Protein AF-A0A7K2W070-F1 (afdb_monomer)

Secondary structure (DSSP, 8-state):
--SGGGGGGHHHHHHHHTTS-----SS--B-TTTSSBPPTTGGGSHHHHHHHHHS---HHHHHHHHHTTT--EEEE-SSSSHHHHHHHHHS-SSS-EEEES--TTS-HHHHHHHHHHHHHHTT----TTGGGTTTT----PPPP--------PPPPPPPP--GGGGTPEEEEETTEEEEEE-TTSS-EEEEEEE-TTT-GGGGG-EETTEEEPPHHHHHHHHHHHHHHTT--EEEEEEE-SPPEEPSSS-EEEEEEEPPP-TTS-EEEEEEEEETT-SSSPPEEEEEEEEE-

Sequence (292 aa):
FHSSLMDPMLEDFRAVAETLSYHEPRIPVVSNVTGEVASAGTHTHPDYWVRHVREAVRFADGVRALADRGVTAFLEIGPDGVLSALAAASLPDTGTVVVPALRKDRDETVSVLSGVARLYVAGVDVDWSAPLSGAGARIADVPTYAFQHERYWPKAAPAALDATGLGLASADHPLLGAAMSVAGSDELLLTGSLSAATHPWLADHVVGGMIFFPGTGFLELAVRAADQADCDRVEELMIAAPLVLPATGAVQVQISVGAADEEGSRELRFFTRPGEDFDAEWTQHATGRIGS

Foldseek 3Di:
DQAPVCVVCLVVQLVVLVVDQDDWDPDFDQQQQPLETDDTCLRRDSVNVSCVVHHHGPLLSVLVNCVVVPQQEAEAEDAACPVLVVSVVSDPPDLHYRAYCHHPPDDNVCSNVVRVVSCVVSPDDDDPCVVVPPVPDDDDDDDPDPDPDDDPDDDQQPQDDQCVVVVFDQLPDQFWGTKDDDPPFRKIKTKGKDACVNVVVQVVCDDPNWRWRDPVNVVVVVCSVCVVLVFDDWPWKDFPAIDTADNDAIKMKMWMWHHQDPQRKTKIWIWIDGPVDPPTDIDTGMITMTHD

Solvent-accessible surface area (backbone atoms only — not comparable to full-atom values): 17078 Å² total; per-residue (Å²): 116,44,36,79,87,36,60,88,48,43,64,67,51,38,62,56,43,67,72,56,89,64,64,78,74,92,61,93,49,59,31,47,65,78,16,40,76,56,60,91,61,49,84,48,38,47,65,46,57,50,44,49,51,36,40,59,75,29,54,56,48,26,50,37,51,42,42,79,70,68,54,48,72,44,75,36,86,49,75,35,52,66,65,28,55,55,46,55,74,48,49,75,102,59,98,57,48,66,35,31,34,24,44,72,99,53,63,62,69,61,29,36,53,52,30,54,49,52,42,38,76,72,68,46,91,71,75,75,58,66,88,44,63,91,68,80,71,74,92,73,92,67,88,71,85,84,72,85,83,72,89,84,72,84,79,79,64,84,78,74,75,75,31,54,87,77,78,32,42,67,45,89,42,99,63,28,48,25,28,44,74,42,88,96,56,68,29,38,39,39,32,28,60,54,28,38,84,77,40,56,72,51,60,70,43,58,58,97,90,40,30,34,62,52,75,67,53,56,49,53,53,48,52,53,53,18,57,76,68,75,22,84,42,78,78,44,79,47,79,81,39,88,51,73,52,58,93,68,65,45,33,32,37,39,36,43,35,42,46,64,48,100,84,51,36,24,46,35,40,35,30,34,30,58,57,91,43,88,84,55,72,73,45,73,26,33,41,33,32,29,28,105

Mean predicted aligned error: 13.07 Å

Structure (mmCIF, N/CA/C/O backbone):
data_AF-A0A7K2W070-F1
#
_entry.id   AF-A0A7K2W070-F1
#
loop_
_atom_site.group_PDB
_atom_site.id
_atom_site.type_symbol
_atom_site.label_atom_id
_atom_site.label_alt_id
_atom_site.label_comp_id
_atom_site.label_asym_id
_atom_site.label_entity_id
_atom_site.label_seq_id
_atom_site.pdbx_PDB_ins_code
_atom_site.Cartn_x
_atom_site.Cartn_y
_atom_site.Cartn_z
_atom_site.occupancy
_atom_site.B_iso_or_equiv
_atom_site.auth_seq_id
_atom_site.auth_comp_id
_atom_site.auth_asym_id
_atom_site.auth_atom_id
_atom_site.pdbx_PDB_model_num
ATOM 1 N N . PHE A 1 1 ? -18.687 -0.852 43.532 1.00 90.81 1 PHE A N 1
ATOM 2 C CA . PHE A 1 1 ? -19.389 -0.726 42.240 1.00 90.81 1 PHE A CA 1
ATOM 3 C C . PHE A 1 1 ? -19.824 -2.094 41.756 1.00 90.81 1 PHE A C 1
ATOM 5 O O . PHE A 1 1 ? -19.198 -3.074 42.151 1.00 90.81 1 PHE A O 1
ATOM 12 N N . HIS A 1 2 ? -20.888 -2.158 40.952 1.00 97.06 2 HIS A N 1
ATOM 13 C CA . HIS A 1 2 ? -21.380 -3.394 40.326 1.00 97.06 2 HIS A CA 1
ATOM 14 C C . HIS A 1 2 ? -21.764 -4.517 41.317 1.00 97.06 2 HIS A C 1
ATOM 16 O O . HIS A 1 2 ? -21.628 -5.704 41.029 1.00 97.06 2 HIS A O 1
ATOM 22 N N . SER A 1 3 ? -22.213 -4.150 42.523 1.00 96.88 3 SER A N 1
ATOM 23 C CA . SER A 1 3 ? -22.602 -5.080 43.594 1.00 96.88 3 SER A CA 1
ATOM 24 C C . SER A 1 3 ? -23.717 -4.490 44.460 1.00 96.88 3 SER A C 1
ATOM 26 O O . SER A 1 3 ? -24.016 -3.300 44.350 1.00 96.88 3 SER A O 1
ATOM 28 N N . SER A 1 4 ? -24.335 -5.302 45.328 1.00 97.12 4 SER A N 1
ATOM 29 C CA . SER A 1 4 ? -25.432 -4.867 46.220 1.00 97.12 4 SER A CA 1
ATOM 30 C C . SER A 1 4 ? -25.036 -3.759 47.185 1.00 97.12 4 SER A C 1
ATOM 32 O O . SER A 1 4 ? -25.886 -3.031 47.679 1.00 97.12 4 SER A O 1
ATOM 34 N N . LEU A 1 5 ? -23.736 -3.550 47.390 1.00 97.44 5 LEU A N 1
ATOM 35 C CA . LEU A 1 5 ? -23.227 -2.415 48.154 1.00 97.44 5 LEU A CA 1
ATOM 36 C C . LEU A 1 5 ? -23.575 -1.059 47.522 1.00 97.44 5 LEU A C 1
ATOM 38 O O . LEU A 1 5 ? -23.464 -0.044 48.200 1.00 97.44 5 LEU A O 1
ATOM 42 N N . MET A 1 6 ? -23.984 -1.024 46.249 1.00 98.00 6 MET A N 1
ATOM 43 C CA . MET A 1 6 ? -24.434 0.206 45.598 1.00 98.00 6 MET A CA 1
ATOM 44 C C . MET A 1 6 ? -25.911 0.517 45.857 1.00 98.00 6 MET A C 1
ATOM 46 O O . MET A 1 6 ? -26.293 1.668 45.696 1.00 98.00 6 MET A O 1
ATOM 50 N N . ASP A 1 7 ? -26.729 -0.456 46.276 1.00 97.69 7 ASP A N 1
ATOM 51 C CA . ASP A 1 7 ? -28.182 -0.280 46.440 1.00 97.69 7 ASP A CA 1
ATOM 52 C C . ASP A 1 7 ? -28.560 0.931 47.320 1.00 97.69 7 ASP A C 1
ATOM 54 O O . ASP A 1 7 ? -29.445 1.687 46.916 1.00 97.69 7 ASP A O 1
ATOM 58 N N . PRO A 1 8 ? -27.876 1.208 48.455 1.00 98.25 8 PRO A N 1
ATOM 59 C CA . PRO A 1 8 ? -28.232 2.336 49.318 1.00 98.25 8 PRO A CA 1
ATOM 60 C C . PRO A 1 8 ? -28.071 3.719 48.680 1.00 98.25 8 PRO A C 1
ATOM 62 O O . PRO A 1 8 ? -28.695 4.658 49.155 1.00 98.25 8 PRO A O 1
ATOM 65 N N . MET A 1 9 ? -27.229 3.865 47.649 1.00 97.56 9 MET A N 1
ATOM 66 C CA . MET A 1 9 ? -26.944 5.170 47.035 1.00 97.56 9 MET A CA 1
ATOM 67 C C . MET A 1 9 ? -27.722 5.421 45.735 1.00 97.56 9 MET A C 1
ATOM 69 O O . MET A 1 9 ? -27.664 6.525 45.198 1.00 97.56 9 MET A O 1
ATOM 73 N N . LEU A 1 10 ? -28.450 4.422 45.214 1.00 98.00 10 LEU A N 1
ATOM 74 C CA . LEU A 1 10 ? -29.042 4.502 43.871 1.00 98.00 10 LEU A CA 1
ATOM 75 C C . LEU A 1 10 ? -30.102 5.595 43.735 1.00 98.00 10 LEU A C 1
ATOM 77 O O . LEU A 1 10 ? -30.187 6.193 42.667 1.00 98.00 10 LEU A O 1
ATOM 81 N N . GLU A 1 11 ? -30.882 5.860 44.785 1.00 98.06 11 GLU A N 1
ATOM 82 C CA . GLU A 1 11 ? -31.922 6.895 44.747 1.00 98.06 11 GLU A CA 1
ATOM 83 C C . GLU A 1 11 ? -31.313 8.301 44.702 1.00 98.06 11 GLU A C 1
ATOM 85 O O . GLU A 1 11 ? -31.663 9.105 43.841 1.00 98.06 11 GLU A O 1
ATOM 90 N N . ASP A 1 12 ? -30.315 8.570 45.547 1.00 98.00 12 ASP A N 1
ATOM 91 C CA . ASP A 1 12 ? -29.594 9.846 45.531 1.00 98.00 12 ASP A CA 1
ATOM 92 C C . ASP A 1 12 ? -28.853 10.046 44.199 1.00 98.00 12 ASP A C 1
ATOM 94 O O . ASP A 1 12 ? -28.857 11.134 43.619 1.00 98.00 12 ASP A O 1
ATOM 98 N N . PHE A 1 13 ? -28.244 8.981 43.668 1.00 98.00 13 PHE A N 1
ATOM 99 C CA . PHE A 1 13 ? -27.572 9.017 42.370 1.00 98.00 13 PHE A CA 1
ATOM 100 C C . PHE A 1 13 ? -28.553 9.269 41.219 1.00 98.00 13 PHE A C 1
ATOM 102 O O . PHE A 1 13 ? -28.255 10.058 40.322 1.00 98.00 13 PHE A O 1
ATOM 109 N N . ARG A 1 14 ? -29.733 8.640 41.258 1.00 98.19 14 ARG A N 1
ATOM 110 C CA . ARG A 1 14 ? -30.831 8.871 40.312 1.00 98.19 14 ARG A CA 1
ATOM 111 C C . ARG A 1 14 ? -31.282 10.323 40.334 1.00 98.19 14 ARG A C 1
ATOM 113 O O . ARG A 1 14 ? -31.343 10.933 39.270 1.00 98.19 14 ARG A O 1
ATOM 120 N N . ALA A 1 15 ? -31.534 10.874 41.521 1.00 98.19 15 ALA A N 1
ATOM 121 C CA . ALA A 1 15 ? -31.970 12.256 41.672 1.00 98.19 15 ALA A CA 1
ATOM 122 C C . ALA A 1 15 ? -30.983 13.230 41.012 1.00 98.19 15 ALA A C 1
ATOM 124 O O . ALA A 1 15 ? -31.401 14.162 40.335 1.00 98.19 15 ALA A O 1
ATOM 125 N N . VAL A 1 16 ? -29.672 12.986 41.138 1.00 97.94 16 VAL A N 1
ATOM 126 C CA . VAL A 1 16 ? -28.643 13.783 40.449 1.00 97.94 16 VAL A CA 1
ATOM 127 C C . VAL A 1 16 ? -28.643 13.525 38.940 1.00 97.94 16 VAL A C 1
ATOM 129 O O . VAL A 1 16 ? -28.603 14.480 38.165 1.00 97.94 16 VAL A O 1
ATOM 132 N N . ALA A 1 17 ? -28.700 12.266 38.502 1.00 97.56 17 ALA A N 1
ATOM 133 C CA . ALA A 1 17 ? -28.702 11.899 37.085 1.00 97.56 17 ALA A CA 1
ATOM 134 C C . ALA A 1 17 ? -29.879 12.535 36.317 1.00 97.56 17 ALA A C 1
ATOM 136 O O . ALA A 1 17 ? -29.698 13.031 35.209 1.00 97.56 17 ALA A O 1
ATOM 137 N N . GLU A 1 18 ? -31.064 12.617 36.925 1.00 97.75 18 GLU A N 1
ATOM 138 C CA . GLU A 1 18 ? -32.253 13.260 36.345 1.00 97.75 18 GLU A CA 1
ATOM 139 C C . GLU A 1 18 ? -32.099 14.775 36.130 1.00 97.75 18 GLU A C 1
ATOM 141 O O . GLU A 1 18 ? -32.822 15.353 35.319 1.00 97.75 18 GLU A O 1
ATOM 146 N N . THR A 1 19 ? -31.133 15.424 36.790 1.00 97.94 19 THR A N 1
ATOM 147 C CA . THR A 1 19 ? -30.837 16.852 36.565 1.00 97.94 19 THR A CA 1
ATOM 148 C C . THR A 1 19 ? -29.960 17.111 35.340 1.00 97.94 19 THR A C 1
ATOM 150 O O . THR A 1 19 ? -29.820 18.260 34.913 1.00 97.94 19 THR A O 1
ATOM 153 N N . LEU A 1 20 ? -29.345 16.070 34.768 1.00 97.56 20 LEU A N 1
ATOM 154 C CA . LEU A 1 20 ? -28.404 16.211 33.665 1.00 97.56 20 LEU A CA 1
ATOM 155 C C . LEU A 1 20 ? -29.126 16.292 32.317 1.00 97.56 20 LEU A C 1
ATOM 157 O O . LEU A 1 20 ? -30.117 15.614 32.058 1.00 97.56 20 LEU A O 1
ATOM 161 N N . SER A 1 21 ? -28.582 17.110 31.417 1.00 97.12 21 SER A N 1
ATOM 162 C CA . SER A 1 21 ? -29.026 17.163 30.023 1.00 97.12 21 SER A CA 1
ATOM 163 C C . SER A 1 21 ? -28.253 16.153 29.183 1.00 97.12 21 SER A C 1
ATOM 165 O O . SER A 1 21 ? -27.050 16.310 28.957 1.00 97.12 21 SER A O 1
ATOM 167 N N . TYR A 1 22 ? -28.947 15.131 28.694 1.00 96.81 22 TYR A N 1
ATOM 168 C CA . TYR A 1 22 ? -28.357 14.103 27.846 1.00 96.81 22 TYR A CA 1
ATOM 169 C C . TYR A 1 22 ? -28.571 14.387 26.361 1.00 96.81 22 TYR A C 1
ATOM 171 O O . TYR A 1 22 ? -29.582 14.957 25.958 1.00 96.81 22 TYR A O 1
ATOM 179 N N . HIS A 1 23 ? -27.620 13.939 25.546 1.00 96.44 23 HIS A N 1
ATOM 180 C CA . HIS A 1 23 ? -27.674 14.039 24.093 1.00 96.44 23 HIS A CA 1
ATOM 181 C C . HIS A 1 23 ? -27.382 12.678 23.474 1.00 96.44 23 HIS A C 1
ATOM 183 O O . HIS A 1 23 ? -26.612 11.890 24.028 1.00 96.44 23 HIS A O 1
ATOM 189 N N . GLU A 1 24 ? -27.985 12.418 22.317 1.00 96.00 24 GLU A N 1
ATOM 190 C CA . GLU A 1 24 ? -27.768 11.168 21.599 1.00 96.00 24 GLU A CA 1
ATOM 191 C C . GLU A 1 24 ? -26.296 11.046 21.161 1.00 96.00 24 GLU A C 1
ATOM 193 O O . GLU A 1 24 ? -25.744 11.998 20.585 1.00 96.00 24 GLU A O 1
ATOM 198 N N . PRO A 1 25 ? -25.637 9.897 21.401 1.00 94.69 25 PRO A N 1
ATOM 199 C CA . PRO A 1 25 ? -24.295 9.660 20.895 1.00 94.69 25 PRO A CA 1
ATOM 200 C C . PRO A 1 25 ? -24.256 9.729 19.366 1.00 94.69 25 PRO A C 1
ATOM 202 O O . PRO A 1 25 ? -25.015 9.061 18.670 1.00 94.69 25 PRO A O 1
ATOM 205 N N . ARG A 1 26 ? -23.317 10.511 18.824 1.00 95.50 26 ARG A N 1
ATOM 206 C CA . ARG A 1 26 ? -23.071 10.572 17.371 1.00 95.50 26 ARG A CA 1
ATOM 207 C C . ARG A 1 26 ? -22.280 9.371 16.854 1.00 95.50 26 ARG A C 1
ATOM 209 O O . ARG A 1 26 ? -22.342 9.062 15.669 1.00 95.50 26 ARG A O 1
ATOM 216 N N . ILE A 1 27 ? -21.514 8.736 17.738 1.00 94.75 27 ILE A N 1
ATOM 217 C CA . ILE A 1 27 ? -20.745 7.522 17.465 1.00 94.75 27 ILE A CA 1
ATOM 218 C C . ILE A 1 27 ? -21.512 6.365 18.111 1.00 94.75 27 ILE A C 1
ATOM 220 O O . ILE A 1 27 ? -21.853 6.486 19.290 1.00 94.75 27 ILE A O 1
ATOM 224 N N . PRO A 1 28 ? -21.794 5.267 17.386 1.00 94.12 28 PRO A N 1
ATOM 225 C CA . PRO A 1 28 ? -22.448 4.101 17.965 1.00 94.12 28 PRO A CA 1
ATOM 226 C C . PRO A 1 28 ? -21.698 3.585 19.197 1.00 94.12 28 PRO A C 1
ATOM 228 O O . PRO A 1 28 ? -20.481 3.415 19.165 1.00 94.12 28 PRO A O 1
ATOM 231 N N . VAL A 1 29 ? -22.435 3.312 20.274 1.00 95.81 29 VAL A N 1
ATOM 232 C CA . VAL A 1 29 ? -21.873 2.847 21.547 1.00 95.81 29 VAL A CA 1
ATOM 233 C C . VAL A 1 29 ? -22.359 1.432 21.825 1.00 95.81 29 VAL A C 1
ATOM 235 O O . VAL A 1 29 ? -23.561 1.164 21.803 1.00 95.81 29 VAL A O 1
ATOM 238 N N . VAL A 1 30 ? -21.429 0.527 22.120 1.00 97.19 30 VAL A N 1
ATOM 239 C CA . VAL A 1 30 ? -21.756 -0.767 22.724 1.00 97.19 30 VAL A CA 1
ATOM 240 C C . VAL A 1 30 ? -21.968 -0.553 24.214 1.00 97.19 30 VAL A C 1
ATOM 242 O O . VAL A 1 30 ? -21.100 -0.019 24.903 1.00 97.19 30 VAL A O 1
ATOM 245 N N . SER A 1 31 ? -23.143 -0.919 24.714 1.00 96.75 31 SER A N 1
ATOM 246 C CA . SER A 1 31 ? -23.458 -0.737 26.122 1.00 96.75 31 SER A CA 1
ATOM 247 C C . SER A 1 31 ? -22.662 -1.718 26.978 1.00 96.75 31 SER A C 1
ATOM 249 O O . SER A 1 31 ? -22.700 -2.926 26.766 1.00 96.75 31 SER A O 1
ATOM 251 N N . ASN A 1 32 ? -22.028 -1.203 28.029 1.00 95.69 32 ASN A N 1
ATOM 252 C CA . ASN A 1 32 ? -21.342 -2.023 29.027 1.00 95.69 32 ASN A CA 1
ATOM 253 C C . ASN A 1 32 ? -22.296 -2.811 29.934 1.00 95.69 32 ASN A C 1
ATOM 255 O O . ASN A 1 32 ? -21.842 -3.677 30.672 1.00 95.69 32 ASN A O 1
ATOM 259 N N . VAL A 1 33 ? -23.598 -2.531 29.893 1.00 96.81 33 VAL A N 1
ATOM 260 C CA . VAL A 1 33 ? -24.610 -3.266 30.660 1.00 96.81 33 VAL A CA 1
ATOM 261 C C . VAL A 1 33 ? -25.147 -4.440 29.845 1.00 96.81 33 VAL A C 1
ATOM 263 O O . VAL A 1 33 ? -25.296 -5.540 30.371 1.00 96.81 33 VAL A O 1
ATOM 266 N N . THR A 1 34 ? -25.416 -4.234 28.551 1.00 95.69 34 THR A N 1
ATOM 267 C CA . THR A 1 34 ? -25.990 -5.285 27.693 1.00 95.69 34 THR A CA 1
ATOM 268 C C . THR A 1 34 ? -24.943 -6.070 26.911 1.00 95.69 34 THR A C 1
ATOM 270 O O . THR A 1 34 ? -25.195 -7.231 26.611 1.00 95.69 34 THR A O 1
ATOM 273 N N . GLY A 1 35 ? -23.768 -5.497 26.636 1.00 96.50 35 GLY A N 1
ATOM 274 C CA . GLY A 1 35 ? -22.749 -6.080 25.754 1.00 96.50 35 GLY A CA 1
ATOM 275 C C . GLY A 1 35 ? -23.081 -5.946 24.263 1.00 96.50 35 GLY A C 1
ATOM 276 O O . GLY A 1 35 ? -22.382 -6.507 23.430 1.00 96.50 35 GLY A O 1
ATOM 277 N N . GLU A 1 36 ? -24.139 -5.209 23.917 1.00 96.00 36 GLU A N 1
ATOM 278 C CA . GLU A 1 36 ? -24.648 -5.056 22.551 1.00 96.00 36 GLU A CA 1
ATOM 279 C C . GLU A 1 36 ? -24.633 -3.585 22.120 1.00 96.00 36 GLU A C 1
ATOM 281 O O . GLU A 1 36 ? -24.566 -2.676 22.953 1.00 96.00 36 GLU A O 1
ATOM 286 N N . VAL A 1 37 ? -24.717 -3.329 20.810 1.00 95.81 37 VAL A N 1
ATOM 287 C CA . VAL A 1 37 ? -24.871 -1.958 20.298 1.00 95.81 37 VAL A CA 1
ATOM 288 C C . VAL A 1 37 ? -26.177 -1.374 20.814 1.00 95.81 37 VAL A C 1
ATOM 290 O O . VAL A 1 37 ? -27.250 -1.928 20.584 1.00 95.81 37 VAL A O 1
ATOM 293 N N . ALA A 1 38 ? -26.073 -0.254 21.522 1.00 95.56 38 ALA A N 1
ATOM 294 C CA . ALA A 1 38 ? -27.212 0.372 22.160 1.00 95.56 38 ALA A CA 1
ATOM 295 C C . ALA A 1 38 ? -28.204 0.920 21.129 1.00 95.56 38 ALA A C 1
ATOM 297 O O . ALA A 1 38 ? -27.818 1.514 20.119 1.00 95.56 38 ALA A O 1
ATOM 298 N N . SER A 1 39 ? -29.492 0.747 21.415 1.00 93.88 39 SER A N 1
ATOM 299 C CA . SER A 1 39 ? -30.564 1.410 20.678 1.00 93.88 39 SER A CA 1
ATOM 300 C C . SER A 1 39 ? -30.540 2.921 20.910 1.00 93.88 39 SER A C 1
ATOM 302 O O . SER A 1 39 ? -30.057 3.396 21.942 1.00 93.88 39 SER A O 1
ATOM 304 N N . ALA A 1 40 ? -31.121 3.670 19.971 1.00 93.44 40 ALA A N 1
ATOM 305 C CA . ALA A 1 40 ? -31.302 5.107 20.128 1.00 93.44 40 ALA A CA 1
ATOM 306 C C . ALA A 1 40 ? -32.031 5.427 21.446 1.00 93.44 40 ALA A C 1
ATOM 308 O O . ALA A 1 40 ? -32.986 4.741 21.816 1.00 93.44 40 ALA A O 1
ATOM 309 N N . GLY A 1 41 ? -31.561 6.444 22.164 1.00 93.00 41 GLY A N 1
ATOM 310 C CA . GLY A 1 41 ? -32.127 6.877 23.440 1.00 93.00 41 GLY A CA 1
ATOM 311 C C . GLY A 1 41 ? -31.674 6.080 24.670 1.00 93.00 41 GLY A C 1
ATOM 312 O O . GLY A 1 41 ? -31.922 6.505 25.796 1.00 93.00 41 GLY A O 1
ATOM 313 N N . THR A 1 42 ? -30.959 4.956 24.522 1.00 94.25 42 THR A N 1
ATOM 314 C CA . THR A 1 42 ? -30.489 4.176 25.686 1.00 94.25 42 THR A CA 1
ATOM 315 C C . THR A 1 42 ? -29.622 5.014 26.627 1.00 94.25 42 THR A C 1
ATOM 317 O O . THR A 1 42 ? -29.824 4.991 27.836 1.00 94.25 42 THR A O 1
ATOM 320 N N . HIS A 1 43 ? -28.677 5.783 26.085 1.00 95.19 43 HIS A N 1
ATOM 321 C CA . HIS A 1 43 ? -27.737 6.581 26.881 1.00 95.19 43 HIS A CA 1
ATOM 322 C C . HIS A 1 43 ? -28.300 7.941 27.312 1.00 95.19 43 HIS A C 1
ATOM 324 O O . HIS A 1 43 ? -27.673 8.630 28.120 1.00 95.19 43 HIS A O 1
ATOM 330 N N . THR A 1 44 ? -29.474 8.324 26.796 1.00 96.31 44 THR A N 1
ATOM 331 C CA . THR A 1 44 ? -30.132 9.589 27.137 1.00 96.31 44 THR A CA 1
ATOM 332 C C . THR A 1 44 ? -31.089 9.477 28.317 1.00 96.31 44 THR A C 1
ATOM 334 O O . THR A 1 44 ? -31.648 10.485 28.740 1.00 96.31 44 THR A O 1
ATOM 337 N N . HIS A 1 45 ? -31.277 8.270 28.857 1.00 94.94 45 HIS A N 1
ATOM 338 C CA . HIS A 1 45 ? -32.105 8.034 30.032 1.00 94.94 45 HIS A CA 1
ATOM 339 C C . HIS A 1 45 ? -31.254 7.877 31.306 1.00 94.94 45 HIS A C 1
ATOM 341 O O . HIS A 1 45 ? -30.344 7.043 31.328 1.00 94.94 45 HIS A O 1
ATOM 347 N N . PRO A 1 46 ? -31.579 8.599 32.400 1.00 96.69 46 PRO A N 1
ATOM 348 C CA . PRO A 1 46 ? -30.921 8.453 33.704 1.00 96.69 46 PRO A CA 1
ATOM 349 C C . PRO A 1 46 ? -30.871 7.006 34.208 1.00 96.69 46 PRO A C 1
ATOM 351 O O . PRO A 1 46 ? -29.856 6.573 34.756 1.00 96.69 46 PRO A O 1
ATOM 354 N N . ASP A 1 47 ? -31.930 6.229 33.949 1.00 95.38 47 ASP A N 1
ATOM 355 C CA . ASP A 1 47 ? -32.038 4.813 34.318 1.00 95.38 47 ASP A CA 1
ATOM 356 C C . ASP A 1 47 ? -30.853 3.975 33.851 1.00 95.38 47 ASP A C 1
ATOM 358 O O . ASP A 1 47 ? -30.405 3.084 34.572 1.00 95.38 47 ASP A O 1
ATOM 362 N N . TYR A 1 48 ? -30.316 4.262 32.664 1.00 96.50 48 TYR A N 1
ATOM 363 C CA . TYR A 1 48 ? -29.157 3.548 32.150 1.00 96.50 48 TYR A CA 1
ATOM 364 C C . TYR A 1 48 ? -27.946 3.699 33.073 1.00 96.50 48 TYR A C 1
ATOM 366 O O . TYR A 1 48 ? -27.266 2.721 33.378 1.00 96.50 48 TYR A O 1
ATOM 374 N N . TRP A 1 49 ? -27.697 4.914 33.555 1.00 97.12 49 TRP A N 1
ATOM 375 C CA . TRP A 1 49 ? -26.546 5.235 34.394 1.00 97.12 49 TRP A CA 1
ATOM 376 C C . TRP A 1 49 ? -26.700 4.668 35.807 1.00 97.12 49 TRP A C 1
ATOM 378 O O . TRP A 1 49 ? -25.739 4.127 36.358 1.00 97.12 49 TRP A O 1
ATOM 388 N N . VAL A 1 50 ? -27.919 4.712 36.358 1.00 97.44 50 VAL A N 1
ATOM 389 C CA . VAL A 1 50 ? -28.268 4.075 37.642 1.00 97.44 50 VAL A CA 1
ATOM 390 C C . VAL A 1 50 ? -28.105 2.553 37.555 1.00 97.44 50 VAL A C 1
ATOM 392 O O . VAL A 1 50 ? -27.567 1.922 38.463 1.00 97.44 50 VAL A O 1
ATOM 395 N N . ARG A 1 51 ? -28.509 1.942 36.436 1.00 97.00 51 ARG A N 1
ATOM 396 C CA . ARG A 1 51 ? -28.271 0.516 36.189 1.00 97.00 51 ARG A CA 1
ATOM 397 C C . ARG A 1 51 ? -26.788 0.216 36.034 1.00 97.00 51 ARG A C 1
ATOM 399 O O . ARG A 1 51 ? -26.290 -0.700 36.673 1.00 97.00 51 ARG A O 1
ATOM 406 N N . HIS A 1 52 ? -26.055 1.004 35.254 1.00 97.25 52 HIS A N 1
ATOM 407 C CA . HIS A 1 52 ? -24.643 0.760 34.964 1.00 97.25 52 HIS A CA 1
ATOM 408 C C . HIS A 1 52 ? -23.764 0.773 36.219 1.00 97.25 52 HIS A C 1
ATOM 410 O O . HIS A 1 52 ? -22.885 -0.074 36.356 1.00 97.25 52 HIS A O 1
ATOM 416 N N . VAL A 1 53 ? -24.021 1.668 37.177 1.00 97.19 53 VAL A N 1
ATOM 417 C CA . VAL A 1 53 ? -23.250 1.706 38.431 1.00 97.19 53 VAL A CA 1
ATOM 418 C C . VAL A 1 53 ? -23.505 0.476 39.327 1.00 97.19 53 VAL A C 1
ATOM 420 O O . VAL A 1 53 ? -22.653 0.119 40.155 1.00 97.19 53 VAL A O 1
ATOM 423 N N . ARG A 1 54 ? -24.647 -0.208 39.142 1.00 97.31 54 ARG A N 1
ATOM 424 C CA . ARG A 1 54 ? -25.099 -1.356 39.943 1.00 97.31 54 ARG A CA 1
ATOM 425 C C . ARG A 1 54 ? -24.906 -2.725 39.287 1.00 97.31 54 ARG A C 1
ATOM 427 O O . ARG A 1 54 ? -24.571 -3.682 39.991 1.00 97.31 54 ARG A O 1
ATOM 434 N N . GLU A 1 55 ? -25.168 -2.842 37.995 1.00 97.62 55 GLU A N 1
ATOM 435 C CA . GLU A 1 55 ? -25.114 -4.081 37.213 1.00 97.62 55 GLU A CA 1
ATOM 436 C C . GLU A 1 55 ? -23.678 -4.396 36.775 1.00 97.62 55 GLU A C 1
ATOM 438 O O . GLU A 1 55 ? -22.818 -3.519 36.763 1.00 97.62 55 GLU A O 1
ATOM 443 N N . ALA A 1 56 ? -23.398 -5.662 36.454 1.00 97.12 56 ALA A N 1
ATOM 444 C CA . ALA A 1 56 ? -22.069 -6.095 36.028 1.00 97.12 56 ALA A CA 1
ATOM 445 C C . ALA A 1 56 ? -21.685 -5.510 34.659 1.00 97.12 56 ALA A C 1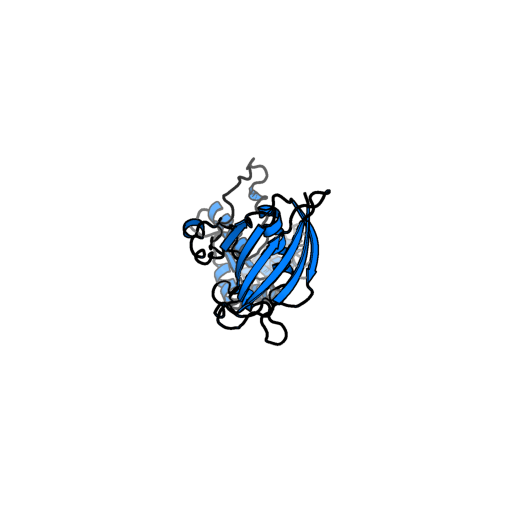
ATOM 447 O O . ALA A 1 56 ? -22.517 -5.423 33.758 1.00 97.12 56 ALA A O 1
ATOM 448 N N . VAL A 1 57 ? -20.404 -5.174 3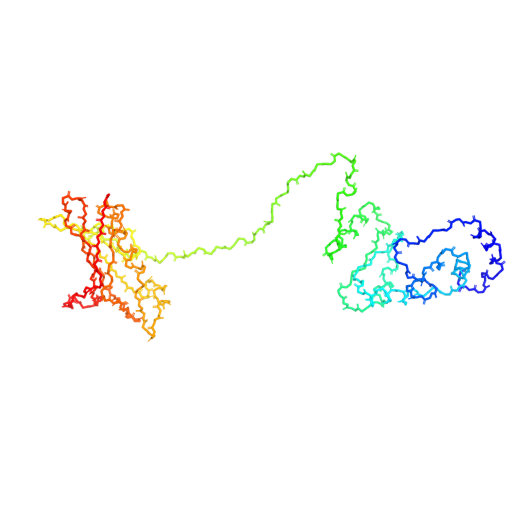4.490 1.00 97.62 57 VAL A N 1
ATOM 449 C CA . VAL A 1 57 ? -19.869 -4.677 33.216 1.00 97.62 57 VAL A CA 1
ATOM 450 C C . VAL A 1 57 ? -19.567 -5.845 32.277 1.00 97.62 57 VAL A C 1
ATOM 452 O O . VAL A 1 57 ? -18.652 -6.633 32.518 1.00 97.62 57 VAL A O 1
ATOM 455 N N . ARG A 1 58 ? -20.302 -5.930 31.167 1.00 97.38 58 ARG A N 1
ATOM 456 C CA . ARG A 1 58 ? -20.155 -6.934 30.103 1.00 97.38 58 ARG A CA 1
ATOM 457 C C . ARG A 1 58 ? -19.046 -6.569 29.104 1.00 97.38 58 ARG A C 1
ATOM 459 O O . ARG A 1 58 ? -19.261 -6.557 27.897 1.00 97.38 58 ARG A O 1
ATOM 466 N N . PHE A 1 59 ? -17.845 -6.271 29.608 1.00 97.31 59 PHE A N 1
ATOM 467 C CA . PHE A 1 59 ? -16.713 -5.786 28.799 1.00 97.31 59 PHE A CA 1
ATOM 468 C C . PHE A 1 59 ? -16.323 -6.744 27.664 1.00 97.31 59 PHE A C 1
ATOM 470 O O . PHE A 1 59 ? -16.257 -6.338 26.508 1.00 97.31 59 PHE A O 1
ATOM 477 N N . ALA A 1 60 ? -16.091 -8.022 27.984 1.00 96.75 60 ALA A N 1
ATOM 478 C CA . ALA A 1 60 ? -15.658 -9.011 26.995 1.00 96.75 60 ALA A CA 1
ATOM 479 C C . ALA A 1 60 ? -16.717 -9.234 25.904 1.00 96.75 60 ALA A C 1
ATOM 481 O O . ALA A 1 60 ? -16.375 -9.396 24.736 1.00 96.75 60 ALA A O 1
ATOM 482 N N . ASP A 1 61 ? -17.998 -9.198 26.277 1.00 97.25 61 ASP A N 1
ATOM 483 C CA . ASP A 1 61 ? -19.100 -9.305 25.319 1.00 97.25 61 ASP A CA 1
ATOM 484 C C . ASP A 1 61 ? -19.130 -8.084 24.401 1.00 97.25 61 ASP A C 1
ATOM 486 O O . ASP A 1 61 ? -19.261 -8.237 23.191 1.00 97.25 61 ASP A O 1
ATOM 490 N N . GLY A 1 62 ? -18.901 -6.885 24.947 1.00 97.44 62 GLY A N 1
ATOM 491 C CA . GLY A 1 62 ? -18.845 -5.673 24.143 1.00 97.44 62 GLY A CA 1
ATOM 492 C C . GLY A 1 62 ? -17.664 -5.632 23.166 1.00 97.44 62 GLY A C 1
ATOM 493 O O . GLY A 1 62 ? -17.830 -5.223 22.017 1.00 97.44 62 GLY A O 1
ATOM 494 N N . VAL A 1 63 ? -16.488 -6.115 23.579 1.00 97.00 63 VAL A N 1
ATOM 495 C CA . VAL A 1 63 ? -15.316 -6.256 22.696 1.00 97.00 63 VAL A CA 1
ATOM 496 C C . VAL A 1 63 ? -15.600 -7.241 21.557 1.00 97.00 63 VAL A C 1
ATOM 498 O O . VAL A 1 63 ? -15.286 -6.947 20.404 1.00 97.00 63 VAL A O 1
ATOM 501 N N . ARG A 1 64 ? -16.249 -8.376 21.846 1.00 95.50 64 ARG A N 1
ATOM 502 C CA . ARG A 1 64 ? -16.652 -9.344 20.812 1.00 95.50 64 ARG A CA 1
ATOM 503 C C . ARG A 1 64 ? -17.714 -8.780 19.876 1.00 95.50 64 ARG A C 1
ATOM 505 O O . ARG A 1 64 ? -17.567 -8.915 18.672 1.00 95.50 64 ARG A O 1
ATOM 512 N N . ALA A 1 65 ? -18.705 -8.058 20.397 1.00 96.12 65 ALA A N 1
ATOM 513 C CA . ALA A 1 65 ? -19.726 -7.412 19.575 1.00 96.12 65 ALA A CA 1
ATOM 514 C C . ALA A 1 65 ? -19.136 -6.383 18.590 1.00 96.12 65 ALA A C 1
ATOM 516 O O . ALA A 1 65 ? -19.659 -6.211 17.487 1.00 96.12 65 ALA A O 1
ATOM 517 N N . LEU A 1 66 ? -18.045 -5.701 18.965 1.00 95.75 66 LEU A N 1
ATOM 518 C CA . LEU A 1 66 ? -17.285 -4.842 18.051 1.00 95.75 66 LEU A CA 1
ATOM 519 C C . LEU A 1 66 ? -16.555 -5.669 16.982 1.00 95.75 66 LEU A C 1
ATOM 521 O O . LEU A 1 66 ? -16.633 -5.340 15.798 1.00 95.75 66 LEU A O 1
ATOM 525 N N . ALA A 1 67 ? -15.889 -6.754 17.378 1.00 94.50 67 ALA A N 1
ATOM 526 C CA . ALA A 1 67 ? -15.177 -7.640 16.456 1.00 94.50 67 ALA A CA 1
ATOM 527 C C . ALA A 1 67 ? -16.113 -8.314 15.438 1.00 94.50 67 ALA A C 1
ATOM 529 O O . ALA A 1 67 ? -15.821 -8.313 14.245 1.00 94.50 67 ALA A O 1
ATOM 530 N N . ASP A 1 68 ? -17.281 -8.790 15.876 1.00 93.81 68 ASP A N 1
ATOM 531 C CA . ASP A 1 68 ? -18.318 -9.390 15.023 1.00 93.81 68 ASP A CA 1
ATOM 532 C C . ASP A 1 68 ? -18.863 -8.401 13.977 1.00 93.81 68 ASP A C 1
ATOM 534 O O . ASP A 1 68 ? -19.410 -8.793 12.946 1.00 93.81 68 ASP A O 1
ATOM 538 N N . ARG A 1 69 ? -18.691 -7.096 14.220 1.00 93.69 69 ARG A N 1
ATOM 539 C CA . ARG A 1 69 ? -19.020 -6.007 13.289 1.00 93.69 69 ARG A CA 1
ATOM 540 C C . ARG A 1 69 ? -17.843 -5.572 12.413 1.00 93.69 69 ARG A C 1
ATOM 542 O O . ARG A 1 69 ? -17.967 -4.589 11.685 1.00 93.69 69 ARG A O 1
ATOM 549 N N . GLY A 1 70 ? -16.724 -6.290 12.464 1.00 93.06 70 GLY A N 1
ATOM 550 C CA . GLY A 1 70 ? -15.543 -6.046 11.640 1.00 93.06 70 GLY A CA 1
ATOM 551 C C . GLY A 1 70 ? -14.585 -4.988 12.188 1.00 93.06 70 GLY A C 1
ATOM 552 O O . GLY A 1 70 ? -13.742 -4.501 11.439 1.00 93.06 70 GLY A O 1
ATOM 553 N N . VAL A 1 71 ? -14.687 -4.609 13.468 1.00 94.25 71 VAL A N 1
ATOM 554 C CA . VAL A 1 71 ? -13.699 -3.714 14.090 1.00 94.25 71 VAL A CA 1
ATOM 555 C C . VAL A 1 71 ? -12.387 -4.469 14.307 1.00 94.25 71 VAL A C 1
ATOM 557 O O . VAL A 1 71 ? -12.351 -5.468 15.021 1.00 94.25 71 VAL A O 1
ATOM 560 N N . THR A 1 72 ? -11.302 -3.962 13.721 1.00 94.12 72 THR A N 1
ATOM 561 C CA . THR A 1 72 ? -9.956 -4.568 13.767 1.00 94.12 72 THR A CA 1
ATOM 562 C C . THR A 1 72 ? -8.923 -3.716 14.507 1.00 94.12 72 THR A C 1
ATOM 564 O O . THR A 1 72 ? -7.771 -4.125 14.657 1.00 94.12 72 THR A O 1
ATOM 567 N N . ALA A 1 73 ? -9.312 -2.537 14.993 1.00 95.81 73 ALA A N 1
ATOM 568 C CA . ALA A 1 73 ? -8.434 -1.623 15.709 1.00 95.81 73 ALA A CA 1
ATOM 569 C C . ALA A 1 73 ? -9.128 -1.064 16.954 1.00 95.81 73 ALA A C 1
ATOM 571 O O . ALA A 1 73 ? -10.223 -0.509 16.873 1.00 95.81 73 ALA A O 1
ATOM 572 N N . PHE A 1 74 ? -8.470 -1.197 18.103 1.00 96.25 74 PHE A N 1
ATOM 573 C CA . PHE A 1 74 ? -8.973 -0.781 19.408 1.00 96.25 74 PHE A CA 1
ATOM 574 C C . PHE A 1 74 ? -7.984 0.186 20.061 1.00 96.25 74 PHE A C 1
ATOM 576 O O . PHE A 1 74 ? -6.784 -0.090 20.123 1.00 96.25 74 PHE A O 1
ATOM 583 N N . LEU A 1 75 ? -8.498 1.300 20.583 1.00 96.62 75 LEU A N 1
ATOM 584 C CA . LEU A 1 75 ? -7.734 2.288 21.341 1.00 96.62 75 LEU A CA 1
ATOM 585 C C . LEU A 1 75 ? -8.287 2.374 22.767 1.00 96.62 75 LEU A C 1
ATOM 587 O O . LEU A 1 75 ? -9.442 2.745 22.966 1.00 96.62 75 LEU A O 1
ATOM 591 N N . GLU A 1 76 ? -7.469 2.047 23.764 1.00 96.81 76 GLU A N 1
ATOM 592 C CA . GLU A 1 76 ? -7.804 2.269 25.171 1.00 96.81 76 GLU A CA 1
ATOM 593 C C . GLU A 1 76 ? -7.496 3.719 25.548 1.00 96.81 76 GLU A C 1
ATOM 595 O O . GLU A 1 76 ? -6.341 4.148 25.546 1.00 96.81 76 GLU A O 1
ATOM 600 N N . ILE A 1 77 ? -8.546 4.462 25.900 1.00 95.19 77 ILE A N 1
ATOM 601 C CA . ILE A 1 77 ? -8.444 5.814 26.447 1.00 95.19 77 ILE A CA 1
ATOM 602 C C . ILE A 1 77 ? -8.437 5.716 27.969 1.00 95.19 77 ILE A C 1
ATOM 604 O O . ILE A 1 77 ? -9.455 5.428 28.597 1.00 95.19 77 ILE A O 1
ATOM 608 N N . GLY A 1 78 ? -7.279 5.959 28.564 1.00 92.19 78 GLY A N 1
ATOM 609 C CA . GLY A 1 78 ? -7.085 5.885 30.003 1.00 92.19 78 GLY A CA 1
ATOM 610 C C . GLY A 1 78 ? -5.626 6.131 30.372 1.00 92.19 78 GLY A C 1
ATOM 611 O O . GLY A 1 78 ? -4.797 6.261 29.476 1.00 92.19 78 GLY A O 1
ATOM 612 N N . PRO A 1 79 ? -5.305 6.208 31.673 1.00 89.81 79 PRO A N 1
ATOM 613 C CA . PRO A 1 79 ? -3.961 6.535 32.160 1.00 89.81 79 PRO A CA 1
ATOM 614 C C . PRO A 1 79 ? -2.934 5.393 32.018 1.00 89.81 79 PRO A C 1
ATOM 616 O O . PRO A 1 79 ? -1.756 5.591 32.309 1.00 89.81 79 PRO A O 1
ATOM 619 N N . ASP A 1 80 ? -3.357 4.194 31.611 1.00 88.56 80 ASP A N 1
ATOM 620 C CA . ASP A 1 80 ? -2.496 3.021 31.426 1.00 88.56 80 ASP A CA 1
ATOM 621 C C . ASP A 1 80 ? -3.066 2.104 30.321 1.00 88.56 80 ASP A C 1
ATOM 623 O O . ASP A 1 80 ? -3.937 2.519 29.560 1.00 88.56 80 ASP A O 1
ATOM 627 N N . GLY A 1 81 ? -2.570 0.866 30.225 1.00 89.94 81 GLY A N 1
ATOM 628 C CA . GLY A 1 81 ? -2.947 -0.114 29.207 1.00 89.94 81 GLY A CA 1
ATOM 629 C C . GLY A 1 81 ? -3.527 -1.426 29.737 1.00 89.94 81 GLY A C 1
ATOM 630 O O . GLY A 1 81 ? -3.148 -2.492 29.242 1.00 89.94 81 GLY A O 1
ATO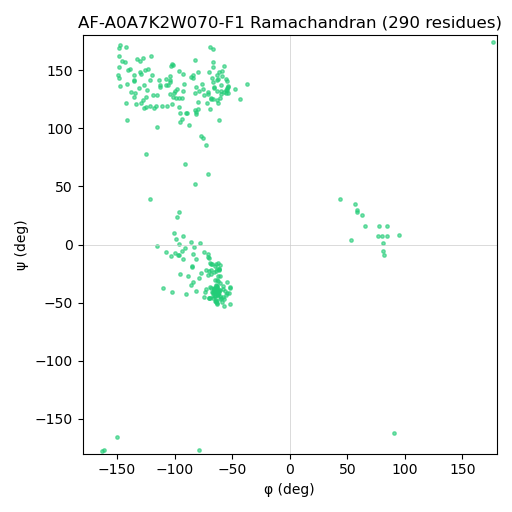M 631 N N . VAL A 1 82 ? -4.353 -1.376 30.786 1.00 92.38 82 VAL A N 1
ATOM 632 C CA . VAL A 1 82 ? -4.922 -2.578 31.424 1.00 92.38 82 VAL A CA 1
ATOM 633 C C . VAL A 1 82 ? -6.032 -3.179 30.563 1.00 92.38 82 VAL A C 1
ATOM 635 O O . VAL A 1 82 ? -6.049 -4.392 30.339 1.00 92.38 82 VAL A O 1
ATOM 638 N N . LEU A 1 83 ? -6.942 -2.351 30.044 1.00 95.06 83 LEU A N 1
ATOM 639 C CA . LEU A 1 83 ? -8.063 -2.822 29.228 1.00 95.06 83 LEU A CA 1
ATOM 640 C C . LEU A 1 83 ? -7.591 -3.372 27.882 1.00 95.06 83 LEU A C 1
ATOM 642 O O . LEU A 1 83 ? -8.243 -4.248 27.329 1.00 95.06 83 LEU A O 1
ATOM 646 N N . SER A 1 84 ? -6.436 -2.931 27.390 1.00 94.94 84 SER A N 1
ATOM 647 C CA . SER A 1 84 ? -5.822 -3.409 26.156 1.00 94.94 84 SER A CA 1
ATOM 648 C C . SER A 1 84 ? -5.485 -4.895 26.249 1.00 94.94 84 SER A C 1
ATOM 650 O O . SER A 1 84 ? -5.766 -5.656 25.327 1.00 94.94 84 SER A O 1
ATOM 652 N N . ALA A 1 85 ? -4.934 -5.333 27.385 1.00 92.38 85 ALA A N 1
ATOM 653 C CA . ALA A 1 85 ? -4.642 -6.746 27.613 1.00 92.38 85 ALA A CA 1
ATOM 654 C C . ALA A 1 85 ? -5.929 -7.583 27.724 1.00 92.38 85 ALA A C 1
ATOM 656 O O . ALA A 1 85 ? -6.007 -8.676 27.167 1.00 92.38 85 ALA A O 1
ATOM 657 N N . LEU A 1 86 ? -6.957 -7.058 28.402 1.00 95.31 86 LEU A N 1
ATOM 658 C CA . LEU A 1 86 ? -8.256 -7.731 28.534 1.00 95.31 86 LEU A CA 1
ATOM 659 C C . LEU A 1 86 ? -9.014 -7.808 27.202 1.00 95.31 86 LEU A C 1
ATOM 661 O O . LEU A 1 86 ? -9.663 -8.816 26.920 1.00 95.31 86 LEU A O 1
ATOM 665 N N . ALA A 1 87 ? -8.932 -6.759 26.382 1.00 95.75 87 ALA A N 1
ATOM 666 C CA . ALA A 1 87 ? -9.514 -6.730 25.049 1.00 95.75 87 ALA A CA 1
ATOM 667 C C . ALA A 1 87 ? -8.820 -7.752 24.149 1.00 95.75 87 ALA A C 1
ATOM 669 O O . ALA A 1 87 ? -9.507 -8.582 23.563 1.00 95.75 87 ALA A O 1
ATOM 670 N N . ALA A 1 88 ? -7.482 -7.778 24.124 1.00 93.56 88 ALA A N 1
ATOM 671 C CA . ALA A 1 88 ? -6.723 -8.780 23.376 1.00 93.56 88 ALA A CA 1
ATOM 672 C C . ALA A 1 88 ? -7.116 -10.216 23.770 1.00 93.56 88 ALA A C 1
ATOM 674 O O . ALA A 1 88 ? -7.367 -11.038 22.901 1.00 93.56 88 ALA A O 1
ATOM 675 N N . ALA A 1 89 ? -7.281 -10.498 25.068 1.00 93.69 89 ALA A N 1
ATOM 676 C CA . ALA A 1 89 ? -7.735 -11.807 25.549 1.00 93.69 89 ALA A CA 1
ATOM 677 C C . ALA A 1 89 ? -9.201 -12.147 25.195 1.00 93.69 89 ALA A C 1
ATOM 679 O O . ALA A 1 89 ? -9.613 -13.302 25.306 1.00 93.69 89 ALA A O 1
ATOM 680 N N . SER A 1 90 ? -10.010 -11.154 24.817 1.00 94.38 90 SER A N 1
ATOM 681 C CA . SER A 1 90 ? -11.415 -11.337 24.427 1.00 94.38 90 SER A CA 1
ATOM 682 C C . SER A 1 90 ? -11.596 -11.543 22.920 1.00 94.38 90 SER A C 1
ATOM 684 O O . SER A 1 90 ? -12.690 -11.927 22.498 1.00 94.38 90 SER A O 1
ATOM 686 N N . LEU A 1 91 ? -10.547 -11.290 22.134 1.00 92.81 91 LEU A N 1
ATOM 687 C CA . LEU A 1 91 ? -10.531 -11.302 20.674 1.00 92.81 91 LEU A CA 1
ATOM 688 C C . LEU A 1 91 ? -9.859 -12.583 20.144 1.00 92.81 91 LEU A C 1
ATOM 690 O O . LEU A 1 91 ? -9.025 -13.168 20.833 1.00 92.81 91 LEU A O 1
ATOM 694 N N . PRO A 1 92 ? -10.206 -13.042 18.930 1.00 82.88 92 PRO A N 1
ATOM 695 C CA . PRO A 1 92 ? -9.464 -14.112 18.266 1.00 82.88 92 PRO A CA 1
ATOM 696 C C . PRO A 1 92 ? -8.038 -13.657 17.897 1.00 82.88 92 PRO A C 1
ATOM 698 O O . PRO A 1 92 ? -7.813 -12.474 17.636 1.00 82.88 92 PRO A O 1
ATOM 701 N N . ASP A 1 93 ? -7.090 -14.601 17.810 1.00 73.50 93 ASP A N 1
ATOM 702 C CA . ASP A 1 93 ? -5.691 -14.374 17.388 1.00 73.50 93 ASP A CA 1
ATOM 703 C C . ASP A 1 93 ? -5.588 -14.057 15.880 1.00 73.50 93 ASP A C 1
ATOM 705 O O . ASP A 1 93 ? -4.988 -14.785 15.088 1.00 73.50 93 ASP A O 1
ATOM 709 N N . THR A 1 94 ? -6.226 -12.975 15.439 1.00 71.81 94 THR A N 1
ATOM 710 C CA . THR A 1 94 ? -6.315 -12.604 14.024 1.00 71.81 94 THR A CA 1
ATOM 711 C C . THR A 1 94 ? -6.196 -11.099 13.853 1.00 71.81 94 THR A C 1
ATOM 713 O O . THR A 1 94 ? -7.140 -10.376 14.163 1.00 71.81 94 THR A O 1
ATOM 716 N N . GLY A 1 95 ? -5.048 -10.632 13.345 1.00 80.12 95 GLY A N 1
ATOM 717 C CA . GLY A 1 95 ? -4.847 -9.328 12.682 1.00 80.12 95 GLY A CA 1
ATOM 718 C C . GLY A 1 95 ? -5.282 -8.049 13.415 1.00 80.12 95 GLY A C 1
ATOM 719 O O . GLY A 1 95 ? -5.203 -6.974 12.831 1.00 80.12 95 GLY A O 1
ATOM 720 N N . THR A 1 96 ? -5.753 -8.147 14.657 1.00 92.12 96 THR A N 1
ATOM 721 C CA . THR A 1 96 ? -6.405 -7.064 15.389 1.00 92.12 96 THR A CA 1
ATOM 722 C C . THR A 1 96 ? -5.373 -6.318 16.213 1.00 92.12 96 THR A C 1
ATOM 724 O O . THR A 1 96 ? -4.575 -6.929 16.925 1.00 92.12 96 THR A O 1
ATOM 727 N N . VAL A 1 97 ? -5.389 -4.991 16.132 1.00 94.62 97 VAL A N 1
ATOM 728 C CA . VAL A 1 97 ? -4.488 -4.140 16.907 1.00 94.62 97 VAL A CA 1
ATOM 729 C C . VAL A 1 97 ? -5.217 -3.587 18.128 1.00 94.62 97 VAL A C 1
ATOM 731 O O . VAL A 1 97 ? -6.325 -3.063 18.026 1.00 94.62 97 VAL A O 1
ATOM 734 N N . VAL A 1 98 ? -4.588 -3.688 19.297 1.00 96.06 98 VAL A N 1
ATOM 735 C CA . VAL A 1 98 ? -5.090 -3.096 20.541 1.00 96.06 98 VAL A CA 1
ATOM 736 C C . VAL A 1 98 ? -4.002 -2.207 21.124 1.00 96.06 98 VAL A C 1
ATOM 738 O O . VAL A 1 98 ? -2.899 -2.667 21.427 1.00 96.06 98 VAL A O 1
ATOM 741 N N . VAL A 1 99 ? -4.293 -0.915 21.237 1.00 96.44 99 VAL A N 1
ATOM 742 C CA . VAL A 1 99 ? -3.312 0.112 21.581 1.00 96.44 99 VAL A CA 1
ATOM 743 C C . VAL A 1 99 ? -3.782 0.893 22.804 1.00 96.44 99 VAL A C 1
ATOM 745 O O . VAL A 1 99 ? -4.878 1.442 22.775 1.00 96.44 99 VAL A O 1
ATOM 748 N N . PRO A 1 100 ? -2.968 1.021 23.860 1.00 96.69 100 PRO A N 1
ATOM 749 C CA . PRO A 1 100 ? -3.237 1.981 24.918 1.00 96.69 100 PRO A CA 1
ATOM 750 C C . PRO A 1 100 ? -2.763 3.379 24.525 1.00 96.69 100 PRO A C 1
ATOM 752 O O . PRO A 1 100 ? -1.654 3.531 24.007 1.00 96.69 100 PRO A O 1
ATOM 755 N N . ALA A 1 101 ? -3.590 4.395 24.783 1.00 95.88 101 ALA A N 1
ATOM 756 C CA . ALA A 1 101 ? -3.251 5.791 24.511 1.00 95.88 101 ALA A CA 1
ATOM 757 C C . ALA A 1 101 ? -2.157 6.313 25.454 1.00 95.88 101 ALA A C 1
ATOM 759 O O . ALA A 1 101 ? -1.292 7.075 25.025 1.00 95.88 101 ALA A O 1
ATOM 760 N N . LEU A 1 102 ? -2.169 5.877 26.719 1.00 95.62 102 LEU A N 1
ATOM 761 C CA . LEU A 1 102 ? -1.161 6.228 27.717 1.00 95.62 102 LEU A CA 1
ATOM 762 C C . LEU A 1 102 ? -0.575 4.980 28.377 1.00 95.62 102 LEU A C 1
ATOM 764 O O . LEU A 1 102 ? -1.134 3.883 28.351 1.00 95.62 102 LEU A O 1
ATOM 768 N N . ARG A 1 103 ? 0.592 5.161 28.985 1.00 90.94 103 ARG A N 1
ATOM 769 C CA . ARG A 1 103 ? 1.240 4.176 29.845 1.00 90.94 103 ARG A CA 1
ATOM 770 C C . ARG A 1 103 ? 1.749 4.892 31.075 1.00 90.94 103 ARG A C 1
ATOM 772 O O . ARG A 1 103 ? 2.301 5.988 30.968 1.00 90.94 103 ARG A O 1
ATOM 779 N N . LYS A 1 104 ? 1.632 4.229 32.221 1.00 86.69 104 LYS A N 1
ATOM 780 C CA . LYS A 1 104 ? 2.250 4.717 33.448 1.00 86.69 104 LYS A CA 1
ATOM 781 C C . LYS A 1 104 ? 3.759 4.920 33.231 1.00 86.69 104 LYS A C 1
ATOM 783 O O . LYS A 1 104 ? 4.402 4.136 32.529 1.00 86.69 104 LYS A O 1
ATOM 788 N N . ASP A 1 105 ? 4.305 5.977 33.829 1.00 88.94 105 ASP A N 1
ATOM 789 C CA . ASP A 1 105 ? 5.738 6.306 33.824 1.00 88.94 105 ASP A CA 1
ATOM 790 C C . ASP A 1 105 ? 6.320 6.595 32.422 1.00 88.94 105 ASP A C 1
ATOM 792 O O . ASP A 1 105 ? 7.517 6.427 32.171 1.00 88.94 105 ASP A O 1
ATOM 796 N N . ARG A 1 106 ? 5.474 7.039 31.484 1.00 91.56 106 ARG A N 1
ATOM 797 C CA . ARG A 1 106 ? 5.868 7.509 30.150 1.00 91.56 106 ARG A CA 1
ATOM 798 C C . ARG A 1 106 ? 5.363 8.929 29.928 1.00 91.56 106 ARG A C 1
ATOM 800 O O . ARG A 1 106 ? 4.338 9.318 30.474 1.00 91.56 106 ARG A O 1
ATOM 807 N N . ASP A 1 107 ? 6.084 9.684 29.105 1.00 95.88 107 ASP A N 1
ATOM 808 C CA . ASP A 1 107 ? 5.627 11.002 28.667 1.00 95.88 107 ASP A CA 1
ATOM 809 C C . ASP A 1 107 ? 4.289 10.882 27.919 1.00 95.88 107 ASP A C 1
ATOM 811 O O . ASP A 1 107 ? 4.136 10.017 27.048 1.00 95.88 107 ASP A O 1
ATOM 815 N N . GLU A 1 108 ? 3.319 11.726 28.276 1.00 94.06 108 GLU A N 1
ATOM 816 C CA . GLU A 1 108 ? 1.960 11.657 27.730 1.00 94.06 108 GLU A CA 1
ATOM 817 C C . GLU A 1 108 ? 1.941 11.954 26.229 1.00 94.06 108 GLU A C 1
ATOM 819 O O . GLU A 1 108 ? 1.324 11.214 25.461 1.00 94.06 108 GLU A O 1
ATOM 824 N N . THR A 1 109 ? 2.675 12.981 25.790 1.00 92.81 109 THR A N 1
ATOM 825 C CA . THR A 1 109 ? 2.705 13.402 24.381 1.00 92.81 109 THR A CA 1
ATOM 826 C C . THR A 1 109 ? 3.303 12.304 23.509 1.00 92.81 109 THR A C 1
ATOM 828 O O . THR A 1 109 ? 2.720 11.911 22.497 1.00 92.81 109 THR A O 1
ATOM 831 N N . VAL A 1 110 ? 4.444 11.752 23.927 1.00 93.81 110 VAL A N 1
ATOM 832 C CA . VAL A 1 110 ? 5.097 10.635 23.237 1.00 93.81 110 VAL A CA 1
ATOM 833 C C . VAL A 1 110 ? 4.198 9.401 23.218 1.00 93.81 110 VAL A C 1
ATOM 835 O O . VAL A 1 110 ? 4.131 8.723 22.192 1.00 93.81 110 VAL A O 1
ATOM 838 N N . SER A 1 111 ? 3.503 9.100 24.319 1.00 94.88 111 SER A N 1
ATOM 839 C CA . SER A 1 111 ? 2.624 7.928 24.413 1.00 94.88 111 SER A CA 1
ATOM 840 C C . SER A 1 111 ? 1.449 8.024 23.446 1.00 94.88 111 SER A C 1
ATOM 842 O O . SER A 1 111 ? 1.238 7.095 22.665 1.00 94.88 111 SER A O 1
ATOM 844 N N . VAL A 1 112 ? 0.760 9.168 23.420 1.00 94.25 112 VAL A N 1
ATOM 845 C CA . VAL A 1 112 ? -0.379 9.395 22.521 1.00 94.25 112 VAL A CA 1
ATOM 846 C C . VAL A 1 112 ? 0.064 9.343 21.061 1.00 94.25 112 VAL A C 1
ATOM 848 O O . VAL A 1 112 ? -0.513 8.584 20.282 1.00 94.25 112 VAL A O 1
ATOM 851 N N . LEU A 1 113 ? 1.119 10.077 20.682 1.00 94.00 113 LEU A N 1
ATOM 852 C CA . LEU A 1 113 ? 1.610 10.087 19.298 1.00 94.00 113 LEU A CA 1
ATOM 853 C C . LEU A 1 113 ? 2.082 8.699 18.849 1.00 94.00 113 LEU A C 1
ATOM 855 O O . LEU A 1 113 ? 1.781 8.275 17.734 1.00 94.00 113 LEU A O 1
ATOM 859 N N . SER A 1 114 ? 2.762 7.955 19.727 1.00 94.19 114 SER A N 1
ATOM 860 C CA . SER A 1 114 ? 3.174 6.576 19.441 1.00 94.19 114 SER A CA 1
ATOM 861 C C . SER A 1 114 ? 1.975 5.640 19.295 1.00 94.19 114 SER A C 1
ATOM 863 O O . SER A 1 114 ? 1.994 4.744 18.452 1.00 94.19 114 SER A O 1
ATOM 865 N N . GLY A 1 115 ? 0.932 5.826 20.107 1.00 95.00 115 GLY A N 1
ATOM 866 C CA . GLY A 1 115 ? -0.302 5.054 20.023 1.00 95.00 115 GLY A CA 1
ATOM 867 C C . GLY A 1 115 ? -1.028 5.285 18.698 1.00 95.00 115 GLY A C 1
ATOM 868 O O . GLY A 1 115 ? -1.329 4.331 17.981 1.00 95.00 115 GLY A O 1
ATOM 869 N N . VAL A 1 116 ? -1.215 6.548 18.317 1.00 94.88 116 VAL A N 1
ATOM 870 C CA . VAL A 1 116 ? -1.813 6.927 17.029 1.00 94.88 116 VAL A CA 1
ATOM 871 C C . VAL A 1 116 ? -0.968 6.418 15.853 1.00 94.88 116 VAL A C 1
ATOM 873 O O . VAL A 1 116 ? -1.517 5.883 14.893 1.00 94.88 116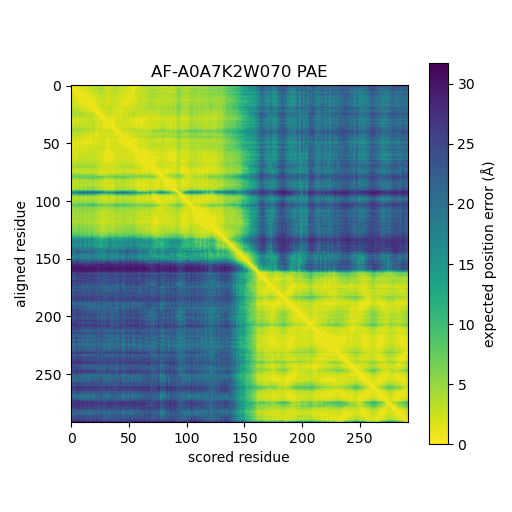 VAL A O 1
ATOM 876 N N . ALA A 1 117 ? 0.365 6.468 15.948 1.00 95.31 117 ALA A N 1
ATOM 877 C CA . ALA A 1 117 ? 1.253 5.925 14.917 1.00 95.31 117 ALA A CA 1
ATOM 878 C C . ALA A 1 117 ? 1.095 4.407 14.741 1.00 95.31 117 ALA A C 1
ATOM 880 O O . ALA A 1 117 ? 1.129 3.909 13.617 1.00 95.31 117 ALA A O 1
ATOM 881 N N . ARG A 1 118 ? 0.879 3.659 15.830 1.00 95.38 118 ARG A N 1
ATOM 882 C CA . ARG A 1 118 ? 0.603 2.213 15.755 1.00 95.38 118 ARG A CA 1
ATOM 883 C C . ARG A 1 118 ? -0.717 1.918 15.053 1.00 95.38 118 ARG A C 1
ATOM 885 O O . ARG A 1 118 ? -0.766 0.979 14.267 1.00 95.38 118 ARG A O 1
ATOM 892 N N . LEU A 1 119 ? -1.754 2.716 15.309 1.00 96.06 119 LEU A N 1
ATOM 893 C CA . LEU A 1 119 ? -3.028 2.605 14.594 1.00 96.06 119 LEU A CA 1
ATOM 894 C C . LEU A 1 119 ? -2.849 2.905 13.099 1.00 96.06 119 LEU A C 1
ATOM 896 O O . LEU A 1 119 ? -3.333 2.143 12.268 1.00 96.06 119 LEU A O 1
ATOM 900 N N . TYR A 1 120 ? -2.090 3.950 12.761 1.00 96.00 120 TYR A N 1
ATOM 901 C CA . TYR A 1 120 ? -1.785 4.307 11.373 1.00 96.00 120 TYR A CA 1
ATOM 902 C C . TYR A 1 120 ? -1.044 3.192 10.623 1.00 96.00 120 TYR A C 1
ATOM 904 O O . TYR A 1 120 ? -1.441 2.807 9.528 1.00 96.00 120 TYR A O 1
ATOM 912 N N . VAL A 1 121 ? -0.009 2.603 11.232 1.00 95.56 121 VAL A N 1
ATOM 913 C CA . VAL A 1 121 ? 0.721 1.459 10.649 1.00 95.56 121 VAL A CA 1
ATOM 914 C C . VAL A 1 121 ? -0.180 0.230 10.487 1.00 95.56 121 VAL A C 1
ATOM 916 O O . VAL A 1 121 ? 0.010 -0.548 9.556 1.00 95.56 121 VAL A O 1
ATOM 919 N N . ALA A 1 122 ? -1.181 0.069 11.354 1.00 93.44 122 ALA A N 1
ATOM 920 C CA . ALA A 1 122 ? -2.197 -0.973 11.232 1.00 93.44 122 ALA A CA 1
ATOM 921 C C . ALA A 1 122 ? -3.285 -0.662 10.178 1.00 93.44 122 ALA A C 1
ATOM 923 O O . ALA A 1 122 ? -4.196 -1.468 9.998 1.00 93.44 122 ALA A O 1
ATOM 924 N N . GLY A 1 123 ? -3.193 0.471 9.471 1.00 94.44 123 GLY A N 1
ATOM 925 C CA . GLY A 1 123 ? -4.085 0.846 8.371 1.00 94.44 123 GLY A CA 1
ATOM 926 C C . GLY A 1 123 ? -5.263 1.740 8.762 1.00 94.44 123 GLY A C 1
ATOM 927 O O . GLY A 1 123 ? -6.138 1.974 7.931 1.00 94.44 123 GLY A O 1
ATOM 928 N N . VAL A 1 124 ? -5.311 2.245 10.000 1.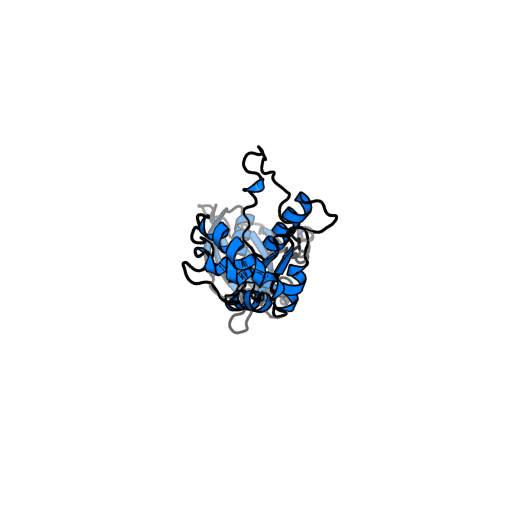00 95.69 124 VAL A N 1
ATOM 929 C CA . VAL A 1 124 ? -6.298 3.263 10.390 1.00 95.69 124 VAL A CA 1
ATOM 930 C C . VAL A 1 124 ? -5.931 4.587 9.726 1.00 95.69 124 VAL A C 1
ATOM 932 O O . VAL A 1 124 ? -4.796 5.046 9.840 1.00 95.69 124 VAL A O 1
ATOM 935 N N . ASP A 1 125 ? -6.897 5.219 9.062 1.00 94.88 125 ASP A N 1
ATOM 936 C CA . ASP A 1 125 ? -6.698 6.552 8.500 1.00 94.88 125 ASP A CA 1
ATOM 937 C C . ASP A 1 125 ? -6.564 7.587 9.626 1.00 94.88 125 ASP A C 1
ATOM 939 O O . ASP A 1 125 ? -7.406 7.672 10.525 1.00 94.88 125 ASP A O 1
ATOM 943 N N . VAL A 1 126 ? -5.471 8.347 9.601 1.00 93.88 126 VAL A N 1
ATOM 944 C CA . VAL A 1 126 ? -5.132 9.336 10.625 1.00 93.88 126 VAL A CA 1
ATOM 945 C C . VAL A 1 126 ? -4.806 10.649 9.939 1.00 93.88 126 VAL A C 1
ATOM 947 O O . VAL A 1 126 ? -3.845 10.752 9.176 1.00 93.88 126 VAL A O 1
ATOM 950 N N . ASP A 1 127 ? -5.557 11.685 10.298 1.00 91.81 127 ASP A N 1
ATOM 951 C CA . ASP A 1 127 ? -5.228 13.052 9.925 1.00 91.81 127 ASP A CA 1
ATOM 952 C C . ASP A 1 127 ? -4.089 13.595 10.804 1.00 91.81 127 ASP A C 1
ATOM 954 O O . ASP A 1 127 ? -4.295 14.146 11.889 1.00 91.81 127 ASP A O 1
ATOM 958 N N . TRP A 1 128 ? -2.861 13.455 10.309 1.00 89.75 128 TRP A N 1
ATOM 959 C CA . TRP A 1 128 ? -1.656 13.983 10.952 1.00 89.75 128 TRP A CA 1
ATOM 960 C C . TRP A 1 128 ? -1.556 15.514 10.918 1.00 89.75 128 TRP A C 1
ATOM 962 O O . TRP A 1 128 ? -0.719 16.083 11.622 1.00 89.75 128 TRP A O 1
ATOM 972 N N . SER A 1 129 ? -2.397 16.198 10.136 1.00 87.06 129 SER A N 1
ATOM 973 C CA . SER A 1 129 ? -2.421 17.662 10.097 1.00 87.06 129 SER A CA 1
ATOM 974 C C . SER A 1 129 ? -3.165 18.261 11.293 1.00 87.06 129 SER A C 1
ATOM 976 O O . SER A 1 129 ? -2.795 19.339 11.763 1.00 87.06 129 SER A O 1
ATOM 978 N N . ALA A 1 130 ? -4.146 17.541 11.849 1.00 87.31 130 ALA A N 1
ATOM 979 C CA . ALA A 1 130 ? -4.952 17.980 12.984 1.00 87.31 130 ALA A CA 1
ATOM 980 C C . ALA A 1 130 ? -4.127 18.454 14.205 1.00 87.31 130 ALA A C 1
ATOM 982 O O . ALA A 1 130 ? -4.363 19.577 14.657 1.00 87.31 130 ALA A O 1
ATOM 983 N N . PRO A 1 131 ? -3.131 17.700 14.725 1.00 83.69 131 PRO A N 1
ATOM 984 C CA . PRO A 1 131 ? -2.314 18.160 15.855 1.00 83.69 131 PRO A CA 1
ATOM 985 C C . PRO A 1 131 ? -1.371 19.327 15.517 1.00 83.69 131 PRO A C 1
ATOM 987 O O . PRO A 1 131 ? -0.858 19.979 16.423 1.00 83.69 131 PRO A O 1
ATOM 990 N N . LEU A 1 132 ? -1.120 19.595 14.232 1.00 82.50 132 LEU A N 1
ATOM 991 C CA . LEU A 1 132 ? -0.228 20.664 13.769 1.00 82.50 132 LEU A CA 1
ATOM 992 C C . LEU A 1 132 ? -0.985 21.947 13.390 1.00 82.50 132 LEU A C 1
ATOM 994 O O . LEU A 1 132 ? -0.366 22.990 13.146 1.00 82.50 132 LEU A O 1
ATOM 998 N N . SER A 1 133 ? -2.317 21.890 13.344 1.00 83.12 133 SER A N 1
ATOM 999 C CA . SER A 1 133 ? -3.168 23.024 13.001 1.00 83.12 133 SER A CA 1
ATOM 1000 C C . SER A 1 133 ? -2.973 24.177 13.990 1.00 83.12 133 SER A C 1
ATOM 1002 O O . SER A 1 133 ? -3.055 24.006 15.204 1.00 83.12 133 SER A O 1
ATOM 1004 N N . GLY A 1 134 ? -2.670 25.370 13.472 1.00 80.88 134 GLY A N 1
ATOM 1005 C CA . GLY A 1 134 ? -2.417 26.569 14.281 1.00 80.88 134 GLY A CA 1
ATOM 1006 C C . GLY A 1 134 ? -1.010 26.678 14.887 1.00 80.88 134 GLY A C 1
ATOM 1007 O O . GLY A 1 134 ? -0.675 27.731 15.421 1.00 80.88 134 GLY A O 1
ATOM 1008 N N . ALA A 1 135 ? -0.153 25.659 14.750 1.00 81.31 135 ALA A N 1
ATOM 1009 C CA . ALA A 1 135 ? 1.211 25.671 15.293 1.00 81.31 135 ALA A CA 1
ATOM 1010 C C . ALA A 1 135 ? 2.245 26.381 14.390 1.00 81.31 135 ALA A C 1
ATOM 1012 O O . ALA A 1 135 ? 3.424 26.450 14.731 1.00 81.31 135 ALA A O 1
ATOM 1013 N N . GLY A 1 136 ? 1.840 26.874 13.211 1.00 81.62 136 GLY A N 1
ATOM 1014 C CA . GLY A 1 136 ? 2.755 27.469 12.226 1.00 81.62 136 GLY A CA 1
ATOM 1015 C C . GLY A 1 136 ? 3.766 26.475 11.636 1.00 81.62 136 GLY A C 1
ATOM 1016 O O . GLY A 1 136 ? 4.770 26.892 11.054 1.00 81.62 136 GLY A O 1
ATOM 1017 N N . ALA A 1 137 ? 3.516 25.171 11.797 1.00 82.00 137 ALA A N 1
ATOM 1018 C CA . ALA A 1 137 ? 4.361 24.109 11.274 1.00 82.00 137 ALA A CA 1
ATOM 1019 C C . ALA A 1 137 ? 4.422 24.166 9.739 1.00 82.00 137 ALA A C 1
ATOM 1021 O O . ALA A 1 137 ? 3.432 24.462 9.069 1.00 82.00 137 ALA A O 1
ATOM 1022 N N . ARG A 1 138 ? 5.596 23.870 9.179 1.00 79.38 138 ARG A N 1
ATOM 1023 C CA . ARG A 1 138 ? 5.803 23.740 7.733 1.00 79.38 138 ARG A CA 1
ATOM 1024 C C . ARG A 1 138 ? 6.111 22.288 7.411 1.00 79.38 138 ARG A C 1
ATOM 1026 O O . ARG A 1 138 ? 6.921 21.672 8.099 1.00 79.38 138 ARG A O 1
ATOM 1033 N N . ILE A 1 139 ? 5.482 21.768 6.362 1.00 79.88 139 ILE A N 1
ATOM 1034 C CA . ILE A 1 139 ? 5.831 20.463 5.804 1.00 79.88 139 ILE A CA 1
ATOM 1035 C C . ILE A 1 139 ? 7.217 20.604 5.169 1.00 79.88 139 ILE A C 1
ATOM 1037 O O . ILE A 1 139 ? 7.443 21.519 4.378 1.00 79.88 139 ILE A O 1
ATOM 1041 N N . ALA A 1 140 ? 8.145 19.740 5.568 1.00 84.94 140 ALA A N 1
ATOM 1042 C CA . ALA A 1 140 ? 9.480 19.670 4.995 1.00 84.94 140 ALA A CA 1
ATOM 1043 C C . ALA A 1 140 ? 9.570 18.456 4.070 1.00 84.94 140 ALA A C 1
ATOM 1045 O O . ALA A 1 140 ? 9.075 17.382 4.419 1.00 84.94 140 ALA A O 1
ATOM 1046 N N . ASP A 1 141 ? 10.233 18.619 2.926 1.00 84.75 141 ASP A N 1
ATOM 1047 C CA . ASP A 1 141 ? 10.573 17.489 2.070 1.00 84.75 141 ASP A CA 1
ATOM 1048 C C . ASP A 1 141 ? 11.591 16.602 2.790 1.00 84.75 141 ASP A C 1
ATOM 1050 O O . ASP A 1 141 ? 12.650 17.054 3.233 1.00 84.75 141 ASP A O 1
ATOM 1054 N N . VAL A 1 142 ? 11.254 15.324 2.914 1.00 85.06 142 VAL A N 1
ATOM 1055 C CA . VAL A 1 142 ? 12.163 14.285 3.398 1.00 85.06 142 VAL A CA 1
ATOM 1056 C C . VAL A 1 142 ? 12.699 13.495 2.205 1.00 85.06 142 VAL A C 1
ATOM 1058 O O . VAL A 1 142 ? 12.036 13.452 1.164 1.00 85.06 142 VAL A O 1
ATOM 1061 N N . PRO A 1 143 ? 13.887 12.867 2.317 1.00 84.56 143 PRO A N 1
ATOM 1062 C CA . PRO A 1 143 ? 14.383 11.971 1.282 1.00 84.56 143 PRO A CA 1
ATOM 1063 C C . PRO A 1 143 ? 13.298 10.981 0.859 1.00 84.56 143 PRO A C 1
ATOM 1065 O O . PRO A 1 143 ? 12.598 10.411 1.700 1.00 84.56 143 PRO A O 1
ATOM 1068 N N . THR A 1 144 ? 13.146 10.809 -0.450 1.00 79.06 144 THR A N 1
ATOM 1069 C CA . THR A 1 144 ? 12.164 9.884 -1.011 1.00 79.06 144 THR A CA 1
ATOM 1070 C C . THR A 1 144 ? 12.526 8.439 -0.666 1.00 79.06 144 THR A C 1
ATOM 1072 O O . THR A 1 144 ? 13.611 8.148 -0.156 1.00 79.06 144 THR A O 1
ATOM 1075 N N . TYR A 1 145 ? 11.583 7.527 -0.916 1.00 79.38 145 TYR A N 1
ATOM 1076 C CA . TYR A 1 145 ? 11.748 6.095 -0.677 1.00 79.38 145 TYR A CA 1
ATOM 1077 C C . TYR A 1 145 ? 13.123 5.598 -1.149 1.00 79.38 145 TYR A C 1
ATOM 1079 O O . TYR A 1 145 ? 13.498 5.781 -2.308 1.00 79.38 145 TYR A O 1
ATOM 1087 N N . ALA A 1 146 ? 13.870 4.960 -0.248 1.00 85.38 146 ALA A N 1
ATOM 1088 C CA . ALA A 1 146 ? 15.163 4.376 -0.569 1.00 85.38 146 ALA A CA 1
ATOM 1089 C C . ALA A 1 146 ? 14.954 3.109 -1.410 1.00 85.38 146 ALA A C 1
ATOM 1091 O O . ALA A 1 146 ? 14.870 2.002 -0.876 1.00 85.38 146 ALA A O 1
ATOM 1092 N N . PHE A 1 147 ? 14.824 3.278 -2.728 1.00 85.69 147 PHE A N 1
ATOM 1093 C CA . PHE A 1 147 ? 14.705 2.161 -3.658 1.00 85.69 147 PHE A CA 1
ATOM 1094 C C . PHE A 1 147 ? 15.876 1.187 -3.478 1.00 85.69 147 PHE A C 1
ATOM 1096 O O . PHE A 1 147 ? 17.041 1.586 -3.409 1.00 85.69 147 PHE A O 1
ATOM 1103 N N . GLN A 1 148 ? 15.563 -0.108 -3.436 1.00 84.12 148 GLN A N 1
ATOM 1104 C CA . GLN A 1 148 ? 16.571 -1.160 -3.516 1.00 84.12 148 GLN A CA 1
ATOM 1105 C C . GLN A 1 148 ? 17.024 -1.265 -4.971 1.00 84.12 148 GLN A C 1
ATOM 1107 O O . GLN A 1 148 ? 16.394 -1.926 -5.792 1.00 84.12 148 GLN A O 1
ATOM 1112 N N . HIS A 1 149 ? 18.072 -0.519 -5.316 1.00 83.50 149 HIS A N 1
ATOM 1113 C CA . HIS A 1 149 ? 18.575 -0.478 -6.681 1.00 83.50 149 HIS A CA 1
ATOM 1114 C C . HIS A 1 149 ? 19.220 -1.809 -7.069 1.00 83.50 149 HIS A C 1
ATOM 1116 O O . HIS A 1 149 ? 20.272 -2.181 -6.551 1.00 83.50 149 HIS A O 1
ATOM 1122 N N . GLU A 1 150 ? 18.630 -2.475 -8.055 1.00 84.69 150 GLU A N 1
ATOM 1123 C CA . GLU A 1 150 ? 19.227 -3.606 -8.752 1.00 84.69 150 GLU A CA 1
ATOM 1124 C C . GLU A 1 150 ? 19.503 -3.236 -10.211 1.00 84.69 150 GLU A C 1
ATOM 1126 O O . GLU A 1 150 ? 18.753 -2.503 -10.861 1.00 84.69 150 GLU A O 1
ATOM 1131 N N . ARG A 1 151 ? 20.633 -3.716 -10.738 1.00 79.94 151 ARG A N 1
ATOM 1132 C CA . ARG A 1 151 ? 21.077 -3.382 -12.092 1.00 79.94 151 ARG A CA 1
ATOM 1133 C C . ARG A 1 151 ? 20.468 -4.358 -13.100 1.00 79.94 151 ARG A C 1
ATOM 1135 O O . ARG A 1 151 ? 21.000 -5.444 -13.292 1.00 79.94 151 ARG A O 1
ATOM 1142 N N . TYR A 1 152 ? 19.437 -3.912 -13.810 1.00 79.12 152 TYR A N 1
ATOM 1143 C CA . TYR A 1 152 ? 18.747 -4.676 -14.864 1.00 79.12 152 TYR A CA 1
ATOM 1144 C C . TYR A 1 152 ? 19.201 -4.336 -16.299 1.00 79.12 152 TYR A C 1
ATOM 1146 O O . TYR A 1 152 ? 18.468 -4.544 -17.259 1.00 79.12 152 TYR A O 1
ATOM 1154 N N . TRP A 1 153 ? 20.416 -3.808 -16.474 1.00 82.69 153 TRP A N 1
ATOM 1155 C CA . TRP A 1 153 ? 20.941 -3.491 -17.808 1.00 82.69 153 TRP A CA 1
ATOM 1156 C C . TRP A 1 153 ? 21.456 -4.751 -18.526 1.00 82.69 153 TRP A C 1
ATOM 1158 O O . TRP A 1 153 ? 22.253 -5.482 -17.925 1.00 82.69 153 TRP A O 1
ATOM 1168 N N . PRO A 1 154 ? 21.086 -4.987 -19.802 1.00 68.56 154 PRO A N 1
ATOM 1169 C CA . PRO A 1 154 ? 21.641 -6.074 -20.604 1.00 68.56 154 PRO A CA 1
ATOM 1170 C C . PRO A 1 154 ? 23.171 -5.989 -20.657 1.00 68.56 154 PRO A C 1
ATOM 1172 O O . PRO A 1 154 ? 23.740 -4.919 -20.880 1.00 68.56 154 PRO A O 1
ATOM 1175 N N . LYS A 1 155 ? 23.859 -7.115 -20.438 1.00 63.75 155 LYS A N 1
ATOM 1176 C CA . LYS A 1 155 ? 25.312 -7.195 -20.629 1.00 63.75 155 LYS A CA 1
ATOM 1177 C C . LYS A 1 155 ? 25.577 -7.348 -22.124 1.00 63.75 155 LYS A C 1
ATOM 1179 O O . LYS A 1 155 ? 25.156 -8.344 -22.704 1.00 63.75 155 LYS A O 1
ATOM 1184 N N . ALA A 1 156 ? 26.254 -6.377 -22.734 1.00 57.97 156 ALA A N 1
ATOM 1185 C CA . ALA A 1 156 ? 26.709 -6.507 -24.114 1.00 57.97 156 ALA A CA 1
ATOM 1186 C C . ALA A 1 156 ? 27.605 -7.750 -24.242 1.00 57.97 156 ALA A C 1
ATOM 1188 O O . ALA A 1 156 ? 28.504 -7.957 -23.420 1.00 57.97 156 ALA A O 1
ATOM 1189 N N . ALA A 1 157 ? 27.335 -8.588 -25.244 1.00 59.16 157 ALA A N 1
ATOM 1190 C CA . ALA A 1 157 ? 28.242 -9.663 -25.623 1.00 59.16 157 ALA A CA 1
ATOM 1191 C C . ALA A 1 157 ? 29.591 -9.053 -26.061 1.00 59.16 157 ALA A C 1
ATOM 1193 O O . ALA A 1 157 ? 29.606 -7.924 -26.560 1.00 59.16 157 ALA A O 1
ATOM 1194 N N . PRO A 1 158 ? 30.725 -9.747 -25.849 1.00 56.25 158 PRO A N 1
ATOM 1195 C CA . PRO A 1 158 ? 32.024 -9.256 -26.295 1.00 56.25 158 PRO A CA 1
ATOM 1196 C C . PRO A 1 158 ? 31.975 -8.923 -27.792 1.00 56.25 158 PRO A C 1
ATOM 1198 O O . PRO A 1 158 ? 31.487 -9.725 -28.588 1.00 56.25 158 PRO A O 1
ATOM 1201 N N . ALA A 1 159 ? 32.446 -7.724 -28.147 1.00 57.38 159 ALA A N 1
ATOM 1202 C CA . ALA A 1 159 ? 32.495 -7.258 -29.527 1.00 57.38 159 ALA A CA 1
ATOM 1203 C C . ALA A 1 159 ? 33.260 -8.259 -30.407 1.00 57.38 159 ALA A C 1
ATOM 1205 O O . ALA A 1 159 ? 34.271 -8.829 -29.982 1.00 57.38 159 ALA A O 1
ATOM 1206 N N . ALA A 1 160 ? 32.763 -8.473 -31.627 1.00 57.94 160 ALA A N 1
ATOM 1207 C CA . ALA A 1 160 ? 33.485 -9.214 -32.651 1.00 57.94 160 ALA A CA 1
ATOM 1208 C C . ALA A 1 160 ? 34.857 -8.558 -32.915 1.00 57.94 160 ALA A C 1
ATOM 1210 O O . ALA A 1 160 ? 35.035 -7.366 -32.674 1.00 57.94 160 ALA A O 1
ATOM 1211 N N . LEU A 1 161 ? 35.822 -9.365 -33.369 1.00 64.56 161 LEU A N 1
ATOM 1212 C CA . LEU A 1 161 ? 37.194 -8.974 -33.722 1.00 64.56 161 LEU A CA 1
ATOM 1213 C C . LEU A 1 161 ? 37.282 -7.594 -34.402 1.00 64.56 161 LEU A C 1
ATOM 1215 O O . LEU A 1 161 ? 36.492 -7.290 -35.292 1.00 64.56 161 LEU A O 1
ATOM 1219 N N . ASP A 1 162 ? 38.287 -6.805 -34.017 1.00 72.94 162 ASP A N 1
ATOM 1220 C CA . ASP A 1 162 ? 38.580 -5.498 -34.612 1.00 72.94 162 ASP A CA 1
ATOM 1221 C C . ASP A 1 162 ? 38.917 -5.635 -36.108 1.00 72.94 162 ASP A C 1
ATOM 1223 O O . ASP A 1 162 ? 39.987 -6.122 -36.488 1.00 72.94 162 ASP A O 1
ATOM 1227 N N . ALA A 1 163 ? 37.984 -5.210 -36.963 1.00 83.69 163 ALA A N 1
ATOM 1228 C CA . ALA A 1 163 ? 38.097 -5.305 -38.414 1.00 83.69 163 ALA A CA 1
ATOM 1229 C C . ALA A 1 163 ? 39.191 -4.395 -39.005 1.00 83.69 163 ALA A C 1
ATOM 1231 O O . ALA A 1 163 ? 39.643 -4.630 -40.131 1.00 83.69 163 ALA A O 1
ATOM 1232 N N . THR A 1 164 ? 39.670 -3.397 -38.252 1.00 83.62 164 THR A N 1
ATOM 1233 C CA . THR A 1 164 ? 40.676 -2.438 -38.738 1.00 83.62 164 THR A CA 1
ATOM 1234 C C . THR A 1 164 ? 42.018 -3.098 -39.046 1.00 83.62 164 THR A C 1
ATOM 1236 O O . THR A 1 164 ? 42.693 -2.709 -40.000 1.00 83.62 164 THR A O 1
ATOM 1239 N N . GLY A 1 165 ? 42.369 -4.174 -38.332 1.00 82.44 165 GLY A N 1
ATOM 1240 C CA . GLY A 1 165 ? 43.571 -4.970 -38.601 1.00 82.44 165 GLY A CA 1
ATOM 1241 C C . GLY A 1 165 ? 43.573 -5.669 -39.970 1.00 82.44 165 GLY A C 1
ATOM 1242 O O . GLY A 1 165 ? 44.634 -6.070 -40.446 1.00 82.44 165 GLY A O 1
ATOM 1243 N N . LEU A 1 166 ? 42.408 -5.788 -40.618 1.00 86.12 166 LEU A N 1
ATOM 1244 C CA . LEU A 1 166 ? 42.237 -6.343 -41.966 1.00 86.12 166 LEU A CA 1
ATOM 1245 C C . LEU A 1 166 ? 42.124 -5.257 -43.052 1.00 86.12 166 LEU A C 1
ATOM 1247 O O . LEU A 1 166 ? 41.882 -5.580 -44.213 1.00 86.12 166 LEU A O 1
ATOM 1251 N N . GLY A 1 167 ? 42.289 -3.978 -42.693 1.00 88.44 167 GLY A N 1
ATOM 1252 C CA . GLY A 1 167 ? 42.121 -2.846 -43.610 1.00 88.44 167 GLY A CA 1
ATOM 1253 C C . GLY A 1 167 ? 40.661 -2.472 -43.890 1.00 88.44 167 GLY A C 1
ATOM 1254 O O . GLY A 1 167 ? 40.400 -1.765 -44.860 1.00 88.44 167 GLY A O 1
ATOM 1255 N N . LEU A 1 168 ? 39.717 -2.941 -43.066 1.00 91.94 168 LEU A N 1
ATOM 1256 C CA . LEU A 1 168 ? 38.288 -2.628 -43.166 1.00 91.94 168 LEU A CA 1
ATOM 1257 C C . LEU A 1 168 ? 37.893 -1.576 -42.119 1.00 91.94 168 LEU A C 1
ATOM 1259 O O . LEU A 1 168 ? 38.533 -1.465 -41.073 1.00 91.94 168 LEU A O 1
ATOM 1263 N N . ALA A 1 169 ? 36.822 -0.822 -42.364 1.00 90.62 169 ALA A N 1
ATOM 1264 C CA . ALA A 1 169 ? 36.250 0.060 -41.349 1.00 90.62 169 ALA A CA 1
ATOM 1265 C C . ALA A 1 169 ? 35.377 -0.742 -40.370 1.00 90.62 169 ALA A C 1
ATOM 1267 O O . ALA A 1 169 ? 34.746 -1.724 -40.765 1.00 90.62 169 ALA A O 1
ATOM 1268 N N . SER A 1 170 ? 35.310 -0.318 -39.104 1.00 90.19 170 SER A N 1
ATOM 1269 C CA . SER A 1 170 ? 34.291 -0.818 -38.170 1.00 90.19 170 SER A CA 1
ATOM 1270 C C . SER A 1 170 ? 32.915 -0.365 -38.645 1.00 90.19 170 SER A C 1
ATOM 1272 O O . SER A 1 170 ? 32.731 0.804 -38.980 1.00 90.19 170 SER A O 1
ATOM 1274 N N . ALA A 1 171 ? 31.944 -1.276 -38.647 1.00 90.25 171 ALA A N 1
ATOM 1275 C CA . ALA A 1 171 ? 30.552 -0.912 -38.883 1.00 90.25 171 ALA A CA 1
ATOM 1276 C C . ALA A 1 171 ? 29.833 -0.480 -37.593 1.00 90.25 171 ALA A C 1
ATOM 1278 O O . ALA A 1 171 ? 28.645 -0.208 -37.670 1.00 90.25 171 ALA A O 1
ATOM 1279 N N . ASP A 1 172 ? 30.504 -0.427 -36.433 1.00 87.00 172 ASP A N 1
ATOM 1280 C CA . ASP A 1 172 ? 29.977 0.043 -35.135 1.00 87.00 172 ASP A CA 1
ATOM 1281 C C . ASP A 1 172 ? 28.564 -0.470 -34.792 1.00 87.00 172 ASP A C 1
ATOM 1283 O O . ASP A 1 172 ? 27.731 0.248 -34.240 1.00 87.00 172 ASP A O 1
ATOM 1287 N N . HIS A 1 173 ? 28.283 -1.734 -35.124 1.00 91.00 173 HIS A N 1
ATOM 1288 C CA . HIS A 1 173 ? 26.947 -2.305 -35.019 1.00 91.00 173 HIS A CA 1
ATOM 1289 C C . HIS A 1 173 ? 26.983 -3.761 -34.519 1.00 91.00 173 HIS A C 1
ATOM 1291 O O . HIS A 1 173 ? 27.801 -4.555 -34.980 1.00 91.00 173 HIS A O 1
ATOM 1297 N N . PRO A 1 174 ? 26.083 -4.191 -33.613 1.00 88.31 174 PRO A N 1
ATOM 1298 C CA . PRO A 1 174 ? 26.147 -5.535 -33.027 1.00 88.31 174 PRO A CA 1
ATOM 1299 C C . PRO A 1 174 ? 26.027 -6.692 -34.028 1.00 88.31 174 PRO A C 1
ATOM 1301 O O . PRO A 1 174 ? 26.526 -7.783 -33.755 1.00 88.31 174 PRO A O 1
ATOM 1304 N N . LEU A 1 175 ? 25.354 -6.476 -35.163 1.00 92.31 175 LEU A N 1
ATOM 1305 C CA . LEU A 1 175 ? 25.143 -7.486 -36.211 1.00 92.31 175 LEU A CA 1
ATOM 1306 C C . LEU A 1 175 ? 26.055 -7.308 -37.436 1.00 92.31 175 LEU A C 1
ATOM 1308 O O . LEU A 1 175 ? 26.082 -8.189 -38.292 1.00 92.31 175 LEU A O 1
ATOM 1312 N N . LEU A 1 176 ? 26.789 -6.191 -37.536 1.00 93.44 176 LEU A N 1
ATOM 1313 C CA . LEU A 1 176 ? 27.687 -5.885 -38.655 1.00 93.44 176 LEU A CA 1
ATOM 1314 C C . LEU A 1 176 ? 29.071 -5.558 -38.098 1.00 93.44 176 LEU A C 1
ATOM 1316 O O . LEU A 1 176 ? 29.237 -4.602 -37.351 1.00 93.44 176 LEU A O 1
ATOM 1320 N N . GLY A 1 177 ? 30.062 -6.369 -38.452 1.00 90.12 177 GLY A N 1
ATOM 1321 C CA . GLY A 1 177 ? 31.420 -6.238 -37.927 1.00 90.12 177 GLY A CA 1
ATOM 1322 C C . GLY A 1 177 ? 32.305 -5.302 -38.743 1.00 90.12 177 GLY A C 1
ATOM 1323 O O . GLY A 1 177 ? 33.234 -4.720 -38.192 1.00 90.12 177 GLY A O 1
ATOM 1324 N N . ALA A 1 178 ? 32.039 -5.153 -40.043 1.00 94.25 178 ALA A N 1
ATOM 1325 C CA . ALA A 1 178 ? 32.908 -4.386 -40.926 1.00 94.25 178 ALA A CA 1
ATOM 1326 C C . ALA A 1 178 ? 32.152 -3.694 -42.063 1.00 94.25 178 ALA A C 1
ATOM 1328 O O . ALA A 1 178 ? 31.118 -4.183 -42.522 1.00 94.25 178 ALA A O 1
ATOM 1329 N N . ALA A 1 179 ? 32.720 -2.591 -42.542 1.00 95.25 179 ALA A N 1
ATOM 1330 C CA . ALA A 1 179 ? 32.304 -1.859 -43.729 1.00 95.25 179 ALA A CA 1
ATOM 1331 C C . ALA A 1 179 ? 33.508 -1.609 -44.656 1.00 95.25 179 ALA A C 1
ATOM 1333 O O . ALA A 1 179 ? 34.640 -1.435 -44.193 1.00 95.25 179 ALA A O 1
ATOM 1334 N N . MET A 1 180 ? 33.282 -1.600 -45.970 1.00 95.62 180 MET A N 1
ATOM 1335 C CA . MET A 1 180 ? 34.313 -1.318 -46.973 1.00 95.62 180 MET A CA 1
ATOM 1336 C C . MET A 1 180 ? 33.730 -0.658 -48.220 1.00 95.62 180 MET A C 1
ATOM 1338 O O . MET A 1 180 ? 32.626 -0.998 -48.638 1.00 95.62 180 MET A O 1
ATOM 1342 N N . SER A 1 181 ? 34.492 0.238 -48.844 1.00 94.56 181 SER A N 1
ATOM 1343 C CA . SER A 1 181 ? 34.190 0.738 -50.186 1.00 94.56 181 SER A CA 1
ATOM 1344 C C . SER A 1 181 ? 34.737 -0.206 -51.256 1.00 94.56 181 SER A C 1
ATOM 1346 O O . SER A 1 181 ? 35.794 -0.825 -51.092 1.00 94.56 181 SER A O 1
ATOM 1348 N N . VAL A 1 182 ? 34.023 -0.320 -52.373 1.00 94.88 182 VAL A N 1
ATOM 1349 C CA . VAL A 1 182 ? 34.435 -1.150 -53.507 1.00 94.88 182 VAL A CA 1
ATOM 1350 C C . VAL A 1 182 ? 35.278 -0.312 -54.465 1.00 94.88 182 VAL A C 1
ATOM 1352 O O . VAL A 1 182 ? 34.794 0.621 -55.108 1.00 94.88 182 VAL A O 1
ATOM 1355 N N . ALA A 1 183 ? 36.565 -0.650 -54.572 1.00 93.94 183 ALA A N 1
ATOM 1356 C CA . ALA A 1 183 ? 37.517 0.091 -55.393 1.00 93.94 183 ALA A CA 1
ATOM 1357 C C . ALA A 1 183 ? 37.056 0.210 -56.858 1.00 93.94 183 ALA A C 1
ATOM 1359 O O . ALA A 1 183 ? 36.733 -0.785 -57.504 1.00 93.94 183 ALA A O 1
ATOM 1360 N N . GLY A 1 184 ? 37.081 1.434 -57.394 1.00 92.88 184 GLY A N 1
ATOM 1361 C CA . GLY A 1 184 ? 36.638 1.719 -58.763 1.00 92.88 184 GLY A CA 1
ATOM 1362 C C . GLY A 1 184 ? 35.130 1.941 -58.914 1.00 92.88 184 GLY A C 1
ATOM 1363 O O . GLY A 1 184 ? 34.665 2.088 -60.041 1.00 92.88 184 GLY A O 1
ATOM 1364 N N . SER A 1 185 ? 34.382 2.000 -57.810 1.00 93.62 185 SER A N 1
ATOM 1365 C CA . SER A 1 185 ? 32.951 2.313 -57.786 1.00 93.62 185 SER A CA 1
ATOM 1366 C C . SER A 1 185 ? 32.592 3.185 -56.576 1.00 93.62 185 SER A C 1
ATOM 1368 O O . SER A 1 185 ? 33.417 3.371 -55.683 1.00 93.62 185 SER A O 1
ATOM 1370 N N . ASP A 1 186 ? 31.364 3.702 -56.552 1.00 92.56 186 ASP A N 1
ATOM 1371 C CA . ASP A 1 186 ? 30.762 4.380 -55.392 1.00 92.56 186 ASP A CA 1
ATOM 1372 C C . ASP A 1 186 ? 29.886 3.413 -54.564 1.00 92.56 186 ASP A C 1
ATOM 1374 O O . ASP A 1 186 ? 28.891 3.802 -53.957 1.00 92.56 186 ASP A O 1
ATOM 1378 N N . GLU A 1 187 ? 30.215 2.118 -54.594 1.00 96.00 187 GLU A N 1
ATOM 1379 C CA . GLU A 1 187 ? 29.508 1.094 -53.827 1.00 96.00 187 GLU A CA 1
ATOM 1380 C C . GLU A 1 187 ? 30.169 0.857 -52.466 1.00 96.00 187 GLU A C 1
ATOM 1382 O O . GLU A 1 187 ? 31.397 0.897 -52.312 1.00 96.00 187 GLU A O 1
ATOM 1387 N N . LEU A 1 188 ? 29.336 0.539 -51.480 1.00 96.38 188 LEU A N 1
ATOM 1388 C CA . LEU A 1 188 ? 29.739 0.184 -50.126 1.00 96.38 188 LEU A CA 1
ATOM 1389 C C . LEU A 1 188 ? 29.223 -1.222 -49.796 1.00 96.38 188 LEU A C 1
ATOM 1391 O O . LEU A 1 188 ? 28.106 -1.599 -50.151 1.00 96.38 188 LEU A O 1
ATOM 1395 N N . LEU A 1 189 ? 30.035 -1.999 -49.084 1.00 97.44 189 LEU A N 1
ATOM 1396 C CA . LEU A 1 189 ? 29.653 -3.289 -48.526 1.00 97.44 189 LEU A CA 1
ATOM 1397 C C . LEU A 1 189 ? 29.758 -3.255 -47.006 1.00 97.44 189 LEU A C 1
ATOM 1399 O O . LEU A 1 189 ? 30.812 -2.924 -46.466 1.00 97.44 189 LEU A O 1
ATOM 1403 N N . LEU A 1 190 ? 28.694 -3.668 -46.322 1.00 97.81 190 LEU A N 1
ATOM 1404 C CA . LEU A 1 190 ? 28.721 -3.980 -44.895 1.00 97.81 190 LEU A CA 1
ATOM 1405 C C . LEU A 1 190 ? 28.617 -5.492 -44.719 1.00 97.81 190 LEU A C 1
ATOM 1407 O O . LEU A 1 190 ? 27.896 -6.159 -45.459 1.00 97.81 190 LEU A O 1
ATOM 1411 N N . THR A 1 191 ? 29.331 -6.048 -43.746 1.00 96.06 191 THR A N 1
ATOM 1412 C CA . THR A 1 191 ? 29.347 -7.492 -43.496 1.00 96.06 191 THR A CA 1
ATOM 1413 C C . THR A 1 191 ? 29.311 -7.822 -42.012 1.00 96.06 191 THR A C 1
ATOM 1415 O O . THR A 1 191 ? 29.790 -7.063 -41.166 1.00 96.06 191 THR A O 1
ATOM 1418 N N . GLY A 1 192 ? 28.735 -8.975 -41.690 1.00 94.00 192 GLY A N 1
ATOM 1419 C CA . GLY A 1 192 ? 28.582 -9.458 -40.328 1.00 94.00 192 GLY A CA 1
ATOM 1420 C C . GLY A 1 192 ? 28.320 -10.955 -40.250 1.00 94.00 192 GLY A C 1
ATOM 1421 O O . GLY A 1 192 ? 28.307 -11.671 -41.253 1.00 94.00 192 GLY A O 1
ATOM 1422 N N . SER A 1 193 ? 28.102 -11.427 -39.026 1.00 93.50 193 SER A N 1
ATOM 1423 C CA . SER A 1 193 ? 27.811 -12.826 -38.722 1.00 93.50 193 SER A CA 1
ATOM 1424 C C . SER A 1 193 ? 26.629 -12.893 -37.763 1.00 93.50 193 SER A C 1
ATOM 1426 O O . SER A 1 193 ? 26.680 -12.315 -36.675 1.00 93.50 193 SER A O 1
ATOM 1428 N N . LEU A 1 194 ? 25.559 -13.574 -38.175 1.00 94.75 194 LEU A N 1
ATOM 1429 C CA . LEU A 1 194 ? 24.345 -13.749 -37.380 1.00 94.75 194 LEU A CA 1
ATOM 1430 C C . LEU A 1 194 ? 24.342 -15.154 -36.782 1.00 94.75 194 LEU A C 1
ATOM 1432 O O . LEU A 1 194 ? 24.372 -16.149 -37.509 1.00 94.75 194 LEU A O 1
ATOM 1436 N N . SER A 1 195 ? 24.297 -15.239 -35.453 1.00 92.62 195 SER A N 1
ATOM 1437 C CA . SER A 1 195 ? 24.281 -16.507 -34.725 1.00 92.62 195 SER A CA 1
ATOM 1438 C C . SER A 1 195 ? 23.471 -16.380 -33.446 1.00 92.62 195 SER A C 1
ATOM 1440 O O . SER A 1 195 ? 23.673 -15.444 -32.675 1.00 92.62 195 SER A O 1
ATOM 1442 N N . ALA A 1 196 ? 22.630 -17.374 -33.159 1.00 91.06 196 ALA A N 1
ATOM 1443 C CA . ALA A 1 196 ? 21.944 -17.477 -31.873 1.00 91.06 196 ALA A CA 1
ATOM 1444 C C . ALA A 1 196 ? 22.918 -17.622 -30.684 1.00 91.06 196 ALA A C 1
ATOM 1446 O O . ALA A 1 196 ? 22.557 -17.303 -29.556 1.00 91.06 196 ALA A O 1
ATOM 1447 N N . ALA A 1 197 ? 24.160 -18.070 -30.910 1.00 88.69 197 ALA A N 1
ATOM 1448 C CA . ALA A 1 197 ? 25.165 -18.159 -29.851 1.00 88.69 197 ALA A CA 1
ATOM 1449 C C . ALA A 1 197 ? 25.715 -16.778 -29.451 1.00 88.69 197 ALA A C 1
ATOM 1451 O O . ALA A 1 197 ? 25.907 -16.505 -28.267 1.00 88.69 197 ALA A O 1
ATOM 1452 N N . THR A 1 198 ? 25.953 -15.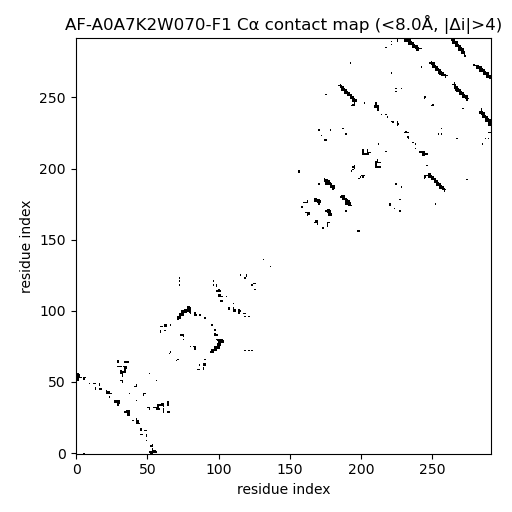905 -30.434 1.00 86.19 198 THR A N 1
ATOM 1453 C CA . THR A 1 198 ? 26.486 -14.548 -30.214 1.00 86.19 198 THR A CA 1
ATOM 1454 C C . THR A 1 198 ? 25.379 -13.556 -29.862 1.00 86.19 198 THR A C 1
ATOM 1456 O O . THR A 1 198 ? 25.587 -12.644 -29.061 1.00 86.19 198 THR A O 1
ATOM 1459 N N . HIS A 1 199 ? 24.180 -13.762 -30.409 1.00 89.69 199 HIS A N 1
ATOM 1460 C CA . HIS A 1 199 ? 23.004 -12.919 -30.213 1.00 89.69 199 HIS A CA 1
ATOM 1461 C C . HIS A 1 199 ? 21.832 -13.780 -29.711 1.00 89.69 199 HIS A C 1
ATOM 1463 O O . HIS A 1 199 ? 20.943 -14.112 -30.496 1.00 89.69 199 HIS A O 1
ATOM 1469 N N . PRO A 1 200 ? 21.799 -14.152 -28.413 1.00 89.62 200 PRO A N 1
ATOM 1470 C CA . PRO A 1 200 ? 20.809 -15.096 -27.878 1.00 89.62 200 PRO A CA 1
ATOM 1471 C C . PRO A 1 200 ? 19.352 -14.716 -28.141 1.00 89.62 200 PRO A C 1
ATOM 1473 O O . PRO A 1 200 ? 18.527 -15.589 -28.373 1.00 89.62 200 PRO A O 1
ATOM 1476 N N . TRP A 1 201 ? 19.052 -13.417 -28.189 1.00 90.56 201 TRP A N 1
ATOM 1477 C CA . TRP A 1 201 ? 17.714 -12.898 -28.483 1.00 90.56 201 TRP A CA 1
ATOM 1478 C C . TRP A 1 201 ? 17.211 -13.256 -29.892 1.00 90.56 201 TRP A C 1
ATOM 1480 O O . TRP A 1 201 ? 16.005 -13.272 -30.122 1.00 90.56 201 TRP A O 1
ATOM 1490 N N . LEU A 1 202 ? 18.097 -13.582 -30.845 1.00 91.19 202 LEU A N 1
ATOM 1491 C CA . LEU A 1 202 ? 17.674 -14.084 -32.157 1.00 91.19 202 LEU A CA 1
ATOM 1492 C C . LEU A 1 202 ? 16.915 -15.407 -32.022 1.00 91.19 202 LEU A C 1
ATOM 1494 O O . LEU A 1 202 ? 15.994 -15.650 -32.796 1.00 91.19 202 LEU A O 1
ATOM 1498 N N . ALA A 1 203 ? 17.254 -16.230 -31.023 1.00 91.12 203 ALA A N 1
ATOM 1499 C CA . ALA A 1 203 ? 16.592 -17.505 -30.764 1.00 91.12 203 ALA A CA 1
ATOM 1500 C C . ALA A 1 203 ? 15.166 -17.362 -30.205 1.00 91.12 203 ALA A C 1
ATOM 1502 O O . ALA A 1 203 ? 14.459 -18.364 -30.135 1.00 91.12 203 ALA A O 1
ATOM 1503 N N . ASP A 1 204 ? 14.727 -16.151 -29.847 1.00 91.88 204 ASP A N 1
ATOM 1504 C CA . ASP A 1 204 ? 13.374 -15.908 -29.337 1.00 91.88 204 ASP A CA 1
ATOM 1505 C C . ASP A 1 204 ? 12.350 -15.715 -30.473 1.00 91.88 204 ASP A C 1
ATOM 1507 O O . ASP A 1 204 ? 11.147 -15.898 -30.272 1.00 91.88 204 ASP A O 1
ATOM 1511 N N . HIS A 1 205 ? 12.797 -15.389 -31.693 1.00 92.12 205 HIS A N 1
ATOM 1512 C CA . HIS A 1 205 ? 11.921 -15.175 -32.850 1.00 92.12 205 HIS A CA 1
ATOM 1513 C C . HIS A 1 205 ? 11.694 -16.476 -33.644 1.00 92.12 205 HIS A C 1
ATOM 1515 O O . HIS A 1 205 ? 12.170 -16.663 -34.769 1.00 92.12 205 HIS A O 1
ATOM 1521 N N . VAL A 1 206 ? 10.961 -17.407 -33.024 1.00 94.25 206 VAL A N 1
ATOM 1522 C CA . VAL A 1 206 ? 10.682 -18.748 -33.564 1.00 94.25 206 VAL A CA 1
ATOM 1523 C C . VAL A 1 206 ? 9.283 -18.830 -34.168 1.00 94.25 206 VAL A C 1
ATOM 1525 O O . VAL A 1 206 ? 8.284 -18.575 -33.497 1.00 94.25 206 VAL A O 1
ATOM 1528 N N . VAL A 1 207 ? 9.194 -19.289 -35.418 1.00 90.62 207 VAL A N 1
ATOM 1529 C CA . VAL A 1 207 ? 7.923 -19.577 -36.102 1.00 90.62 207 VAL A CA 1
ATOM 1530 C C . VAL A 1 207 ? 7.983 -20.997 -36.651 1.00 90.62 207 VAL A C 1
ATOM 1532 O O . VAL A 1 207 ? 8.913 -21.362 -37.363 1.00 90.62 207 VAL A O 1
ATOM 1535 N N . GLY A 1 208 ? 7.019 -21.845 -36.285 1.00 88.56 208 GLY A N 1
ATOM 1536 C CA . GLY A 1 208 ? 6.998 -23.241 -36.745 1.00 88.56 208 GLY A CA 1
ATOM 1537 C C . GLY A 1 208 ? 8.247 -24.054 -36.368 1.00 88.56 208 GLY A C 1
ATOM 1538 O O . GLY A 1 208 ? 8.611 -24.971 -37.095 1.00 88.56 208 GLY A O 1
ATOM 1539 N N . GLY A 1 209 ? 8.922 -23.707 -35.264 1.00 91.38 209 GLY A N 1
ATOM 1540 C CA . GLY A 1 209 ? 10.140 -24.383 -34.794 1.00 91.38 209 GLY A CA 1
ATOM 1541 C C . GLY A 1 209 ? 11.437 -23.954 -35.491 1.00 91.38 209 GLY A C 1
ATOM 1542 O O . GLY A 1 209 ? 12.497 -24.469 -35.149 1.00 91.38 209 GLY A O 1
ATOM 1543 N N . MET A 1 210 ? 11.375 -23.009 -36.433 1.00 94.25 210 MET A N 1
ATOM 1544 C CA . MET A 1 210 ? 12.543 -22.427 -37.096 1.00 94.25 210 MET A CA 1
ATOM 1545 C C . MET A 1 210 ? 12.821 -21.027 -36.549 1.00 94.25 210 MET A C 1
ATOM 1547 O O . MET A 1 210 ? 11.888 -20.263 -36.295 1.00 94.25 210 MET A O 1
ATOM 1551 N N . ILE A 1 211 ? 14.100 -20.688 -36.387 1.00 96.25 211 ILE A N 1
ATOM 1552 C CA . ILE A 1 211 ? 14.533 -19.351 -35.973 1.00 96.25 211 ILE A CA 1
ATOM 1553 C C . ILE A 1 211 ? 14.523 -18.457 -37.211 1.00 96.25 211 ILE A C 1
ATOM 1555 O O . ILE A 1 211 ? 15.324 -18.651 -38.124 1.00 96.25 211 ILE A O 1
ATOM 1559 N N . PHE A 1 212 ? 13.622 -17.482 -37.254 1.00 96.31 212 PHE A N 1
ATOM 1560 C CA . PHE A 1 212 ? 13.569 -16.511 -38.341 1.00 96.31 212 PHE A CA 1
ATOM 1561 C C . PHE A 1 212 ? 14.276 -15.234 -37.918 1.00 96.31 212 PHE A C 1
ATOM 1563 O O . PHE A 1 212 ? 13.998 -14.705 -36.845 1.00 96.31 212 PHE A O 1
ATOM 1570 N N . PHE A 1 213 ? 15.128 -14.684 -38.779 1.00 96.81 213 PHE A N 1
ATOM 1571 C CA . PHE A 1 213 ? 15.609 -13.326 -38.573 1.00 96.81 213 PHE A CA 1
ATOM 1572 C C . PHE A 1 213 ? 14.411 -12.360 -38.656 1.00 96.81 213 PHE A C 1
ATOM 1574 O O . PHE A 1 213 ? 13.669 -12.409 -39.645 1.00 96.81 213 PHE A O 1
ATOM 1581 N N . PRO A 1 214 ? 14.164 -11.525 -37.629 1.00 95.19 214 PRO A N 1
ATOM 1582 C CA . PRO A 1 214 ? 13.004 -10.643 -37.618 1.00 95.19 214 PRO A CA 1
ATOM 1583 C C . PRO A 1 214 ? 12.999 -9.691 -38.817 1.00 95.19 214 PRO A C 1
ATOM 1585 O O . PRO A 1 214 ? 14.045 -9.180 -39.213 1.00 95.19 214 PRO A O 1
ATOM 1588 N N . GLY A 1 215 ? 11.815 -9.369 -39.350 1.00 94.56 215 GLY A N 1
ATOM 1589 C CA . GLY A 1 215 ? 11.688 -8.359 -40.411 1.00 94.56 215 GLY A CA 1
ATOM 1590 C C . GLY A 1 215 ? 12.237 -6.990 -39.988 1.00 94.56 215 GLY A C 1
ATOM 1591 O O . GLY A 1 215 ? 12.905 -6.313 -40.763 1.00 94.56 215 GLY A O 1
ATOM 1592 N N . THR A 1 216 ? 12.054 -6.631 -38.716 1.00 95.50 216 THR A N 1
ATOM 1593 C CA . THR A 1 216 ? 12.656 -5.439 -38.099 1.00 95.50 216 THR A CA 1
ATOM 1594 C C . THR A 1 216 ? 14.179 -5.514 -38.008 1.00 95.50 216 THR A C 1
ATOM 1596 O O . THR A 1 216 ? 14.829 -4.477 -37.991 1.00 95.50 216 THR A O 1
ATOM 1599 N N . GLY A 1 217 ? 14.763 -6.714 -38.017 1.00 95.88 217 GLY A N 1
ATOM 1600 C CA . GLY A 1 217 ? 16.206 -6.901 -38.119 1.00 95.88 217 GLY A CA 1
ATOM 1601 C C . GLY A 1 217 ? 16.749 -6.439 -39.471 1.00 95.88 217 GLY A C 1
ATOM 1602 O O . GLY A 1 217 ? 17.804 -5.820 -39.515 1.00 95.88 217 GLY A O 1
ATOM 1603 N N . PHE A 1 218 ? 16.025 -6.664 -40.576 1.00 97.50 218 PHE A N 1
ATOM 1604 C CA . PHE A 1 218 ? 16.420 -6.108 -41.878 1.00 97.50 218 PHE A CA 1
ATOM 1605 C C . PHE A 1 218 ? 16.337 -4.582 -41.890 1.00 97.50 218 PHE A C 1
ATOM 1607 O O . PHE A 1 218 ? 17.206 -3.938 -42.468 1.00 97.50 218 PHE A O 1
ATOM 1614 N N . LEU A 1 219 ? 15.330 -4.007 -41.225 1.00 97.81 219 LEU A N 1
ATOM 1615 C CA . LEU A 1 219 ? 15.203 -2.556 -41.092 1.00 97.81 219 LEU A CA 1
ATOM 1616 C C . LEU A 1 219 ? 16.352 -1.954 -40.272 1.00 97.81 219 LEU A C 1
ATOM 1618 O O . LEU A 1 219 ? 16.932 -0.966 -40.702 1.00 97.81 219 LEU A O 1
ATOM 1622 N N . GLU A 1 220 ? 16.729 -2.573 -39.153 1.00 97.12 220 GLU A N 1
ATOM 1623 C CA . GLU A 1 220 ? 17.897 -2.171 -38.352 1.00 97.12 220 GLU A CA 1
ATOM 1624 C C . GLU A 1 220 ? 19.185 -2.174 -39.193 1.00 97.12 220 GLU A C 1
ATOM 1626 O O . GLU A 1 220 ? 19.941 -1.204 -39.221 1.00 97.12 220 GLU A O 1
ATOM 1631 N N . LEU A 1 221 ? 19.400 -3.250 -39.956 1.00 97.69 221 LEU A N 1
ATOM 1632 C CA . LEU A 1 221 ? 20.530 -3.362 -40.874 1.00 97.69 221 LEU A CA 1
ATOM 1633 C C . LEU A 1 221 ? 20.489 -2.298 -41.990 1.00 97.69 221 LEU A C 1
ATOM 1635 O O . LEU A 1 221 ? 21.540 -1.797 -42.387 1.00 97.69 221 LEU A O 1
ATOM 1639 N N . ALA A 1 222 ? 19.297 -1.943 -42.482 1.00 98.12 222 ALA A N 1
ATOM 1640 C CA . ALA A 1 222 ? 19.102 -0.891 -43.479 1.00 98.12 222 ALA A CA 1
ATOM 1641 C C . ALA A 1 222 ? 19.439 0.499 -42.924 1.00 98.12 222 ALA A C 1
ATOM 1643 O O . ALA A 1 222 ? 20.138 1.257 -43.589 1.00 98.12 222 ALA A O 1
ATOM 1644 N N . VAL A 1 223 ? 18.991 0.811 -41.703 1.00 97.81 223 VAL A N 1
ATOM 1645 C CA . VAL A 1 223 ? 19.314 2.069 -41.011 1.00 97.81 223 VAL A CA 1
ATOM 1646 C C . VAL A 1 223 ? 20.819 2.191 -40.831 1.00 97.81 223 VAL A C 1
ATOM 1648 O O . VAL A 1 223 ? 21.396 3.211 -41.190 1.00 97.81 223 VAL A O 1
ATOM 1651 N N . ARG A 1 224 ? 21.490 1.123 -40.382 1.00 97.31 224 ARG A N 1
ATOM 1652 C CA . ARG A 1 224 ? 22.944 1.183 -40.235 1.00 97.31 224 ARG A CA 1
ATOM 1653 C C . ARG A 1 224 ? 23.673 1.356 -41.570 1.00 97.31 224 ARG A C 1
ATOM 1655 O O . ARG A 1 224 ? 24.684 2.052 -41.629 1.00 97.31 224 ARG A O 1
ATOM 1662 N N . ALA A 1 225 ? 23.184 0.724 -42.636 1.00 97.19 225 ALA A N 1
ATOM 1663 C CA . ALA A 1 225 ? 23.722 0.933 -43.977 1.00 97.19 225 ALA A CA 1
ATOM 1664 C C . ALA A 1 225 ? 23.506 2.378 -44.464 1.00 97.19 225 ALA A C 1
ATOM 1666 O O . ALA A 1 225 ? 24.398 2.920 -45.112 1.00 97.19 225 ALA A O 1
ATOM 1667 N N . ALA A 1 226 ? 22.377 3.005 -44.109 1.00 97.06 226 ALA A N 1
ATOM 1668 C CA . ALA A 1 226 ? 22.105 4.415 -44.380 1.00 97.06 226 ALA A CA 1
ATOM 1669 C C . ALA A 1 226 ? 23.097 5.333 -43.657 1.00 97.06 226 ALA A C 1
ATOM 1671 O O . ALA A 1 226 ? 23.769 6.117 -44.321 1.00 97.06 226 ALA A O 1
ATOM 1672 N N . ASP A 1 227 ? 23.285 5.147 -42.345 1.00 96.00 227 ASP A N 1
ATOM 1673 C CA . ASP A 1 227 ? 24.265 5.908 -41.558 1.00 96.00 227 ASP A CA 1
ATOM 1674 C C . ASP A 1 227 ? 25.674 5.809 -42.160 1.00 96.00 227 ASP A C 1
ATOM 1676 O O . ASP A 1 227 ? 26.414 6.786 -42.216 1.00 96.00 227 ASP A O 1
ATOM 1680 N N . GLN A 1 228 ? 26.063 4.612 -42.611 1.00 95.75 228 GLN A N 1
ATOM 1681 C CA . GLN A 1 228 ? 27.384 4.367 -43.188 1.00 95.75 228 GLN A CA 1
ATOM 1682 C C . GLN A 1 228 ? 27.569 5.027 -44.566 1.00 95.75 228 GLN A C 1
ATOM 1684 O O . GLN A 1 228 ? 28.710 5.248 -44.976 1.00 95.75 228 GLN A O 1
ATOM 1689 N N . ALA A 1 229 ? 26.470 5.306 -45.268 1.00 95.12 229 ALA A N 1
ATOM 1690 C CA . ALA A 1 229 ? 26.427 5.968 -46.568 1.00 95.12 229 ALA A CA 1
ATOM 1691 C C . ALA A 1 229 ? 26.059 7.463 -46.476 1.00 95.12 229 ALA A C 1
ATOM 1693 O O . ALA A 1 229 ? 25.814 8.080 -47.513 1.00 95.12 229 ALA A O 1
ATOM 1694 N N . ASP A 1 230 ? 26.019 8.032 -45.263 1.00 94.44 230 ASP A N 1
ATOM 1695 C CA . ASP A 1 230 ? 25.598 9.413 -44.983 1.00 94.44 230 ASP A CA 1
ATOM 1696 C C . ASP A 1 230 ? 24.165 9.737 -45.484 1.00 94.44 230 ASP A C 1
ATOM 1698 O O . ASP A 1 230 ? 23.857 10.851 -45.921 1.00 94.44 230 ASP A O 1
ATOM 1702 N N . CYS A 1 231 ? 23.268 8.750 -45.410 1.00 96.25 231 CYS A N 1
ATOM 1703 C CA . CYS A 1 231 ? 21.834 8.866 -45.691 1.00 96.25 231 CYS A CA 1
ATOM 1704 C C . CYS A 1 231 ? 21.025 8.890 -44.382 1.00 96.25 231 CYS A C 1
ATOM 1706 O O . CYS A 1 231 ? 21.371 8.198 -43.427 1.00 96.25 231 CYS A O 1
ATOM 1708 N N . ASP A 1 232 ? 19.925 9.648 -44.336 1.00 95.56 232 ASP A N 1
ATOM 1709 C CA . ASP A 1 232 ? 19.144 9.886 -43.110 1.00 95.56 232 ASP A CA 1
ATOM 1710 C C . ASP A 1 232 ? 17.789 9.157 -43.068 1.00 95.56 232 ASP A C 1
ATOM 1712 O O . ASP A 1 232 ? 17.104 9.157 -42.039 1.00 95.56 232 ASP A O 1
ATOM 1716 N N . ARG A 1 233 ? 17.402 8.497 -44.169 1.00 96.25 233 ARG A N 1
ATOM 1717 C CA . ARG A 1 233 ? 16.145 7.747 -44.268 1.00 96.25 233 ARG A CA 1
ATOM 1718 C C . ARG A 1 233 ? 16.270 6.438 -45.039 1.00 96.25 233 ARG A C 1
ATOM 1720 O O . ARG A 1 233 ? 17.014 6.321 -46.010 1.00 96.25 233 ARG A O 1
ATOM 1727 N N . VAL A 1 234 ? 15.427 5.480 -44.651 1.00 97.69 234 VAL A N 1
ATOM 1728 C CA . VAL A 1 234 ? 15.069 4.307 -45.461 1.00 97.69 234 VAL A CA 1
ATOM 1729 C C . VAL A 1 234 ? 13.774 4.638 -46.202 1.00 97.69 234 VAL A C 1
ATOM 1731 O O . VAL A 1 234 ? 12.730 4.823 -45.580 1.00 97.69 234 VAL A O 1
ATOM 1734 N N . GLU A 1 235 ? 13.849 4.750 -47.523 1.00 97.31 235 GLU A N 1
ATOM 1735 C CA . GLU A 1 235 ? 12.727 5.120 -48.396 1.00 97.31 235 GLU A CA 1
ATOM 1736 C C . GLU A 1 235 ? 11.827 3.918 -48.686 1.00 97.31 235 GLU A C 1
ATOM 1738 O O . GLU A 1 235 ? 10.601 4.026 -48.690 1.00 97.31 235 GLU A O 1
ATOM 1743 N N . GLU A 1 236 ? 12.443 2.756 -48.897 1.00 96.62 236 GLU A N 1
ATOM 1744 C CA . GLU A 1 236 ? 11.752 1.510 -49.201 1.00 96.62 236 GLU A CA 1
ATOM 1745 C C . GLU A 1 236 ? 12.527 0.321 -48.633 1.00 96.62 236 GLU A C 1
ATOM 1747 O O . GLU A 1 236 ? 13.758 0.290 -48.663 1.00 96.62 236 GLU A O 1
ATOM 1752 N N . LEU A 1 237 ? 11.803 -0.687 -48.145 1.00 97.94 237 LEU A N 1
ATOM 1753 C CA . LEU A 1 237 ? 12.362 -1.982 -47.777 1.00 97.94 237 LEU A CA 1
ATOM 1754 C C . LEU A 1 237 ? 11.373 -3.088 -48.150 1.00 97.94 237 LEU A C 1
ATOM 1756 O O . LEU A 1 237 ? 10.247 -3.130 -47.654 1.00 97.94 237 LEU A O 1
ATOM 1760 N N . MET A 1 238 ? 11.825 -4.015 -48.985 1.00 97.75 238 MET A N 1
ATOM 1761 C CA . MET A 1 238 ? 11.070 -5.175 -49.434 1.00 97.75 238 MET A CA 1
ATOM 1762 C C . MET A 1 238 ? 11.819 -6.450 -49.056 1.00 97.75 238 MET A C 1
ATOM 1764 O O . MET A 1 238 ? 12.929 -6.700 -49.520 1.00 97.75 238 MET A O 1
ATOM 1768 N N . ILE A 1 239 ? 11.189 -7.288 -48.234 1.00 97.56 239 ILE A N 1
ATOM 1769 C CA . ILE A 1 239 ? 11.718 -8.600 -47.848 1.00 97.56 239 ILE A CA 1
ATOM 1770 C C . ILE A 1 239 ? 11.094 -9.642 -48.776 1.00 97.56 239 ILE A C 1
ATOM 1772 O O . ILE A 1 239 ? 9.913 -9.963 -48.658 1.00 97.56 239 ILE A O 1
ATOM 1776 N N . ALA A 1 240 ? 11.888 -10.145 -49.717 1.00 92.94 240 ALA A N 1
ATOM 1777 C CA . ALA A 1 240 ? 11.453 -11.088 -50.743 1.00 92.94 240 ALA A CA 1
ATOM 1778 C C . ALA A 1 240 ? 11.505 -12.545 -50.261 1.00 92.94 240 ALA A C 1
ATOM 1780 O O . ALA A 1 240 ? 10.649 -13.350 -50.627 1.00 92.94 240 ALA A O 1
ATOM 1781 N N . ALA A 1 241 ? 12.494 -12.885 -49.430 1.00 93.00 241 ALA A N 1
ATOM 1782 C CA . ALA A 1 241 ? 12.661 -14.223 -48.880 1.00 93.00 241 ALA A CA 1
ATOM 1783 C C . ALA A 1 241 ? 13.043 -14.154 -47.395 1.00 93.00 241 ALA A C 1
ATOM 1785 O O . ALA A 1 241 ? 13.973 -13.427 -47.035 1.00 93.00 241 ALA A O 1
ATOM 1786 N N . PRO A 1 242 ? 12.375 -14.922 -46.515 1.00 92.94 242 PRO A N 1
ATOM 1787 C CA . PRO A 1 242 ? 12.744 -14.954 -45.110 1.00 92.94 242 PRO A CA 1
ATOM 1788 C C . PRO A 1 242 ? 14.161 -15.509 -44.933 1.00 92.94 242 PRO A C 1
ATOM 1790 O O . PRO A 1 242 ? 14.590 -16.406 -45.659 1.00 92.94 242 PRO A O 1
ATOM 1793 N N . LEU A 1 243 ? 14.879 -14.995 -43.938 1.00 95.94 243 LEU A N 1
ATOM 1794 C CA . LEU A 1 243 ? 16.161 -15.541 -43.508 1.00 95.94 243 LEU A CA 1
ATOM 1795 C C . LEU A 1 243 ? 15.934 -16.472 -42.316 1.00 95.94 243 LEU A C 1
ATOM 1797 O O . LEU A 1 243 ? 15.460 -16.036 -41.267 1.00 95.94 243 LEU A O 1
ATOM 1801 N N . VAL A 1 244 ? 16.278 -17.747 -42.484 1.00 95.88 244 VAL A N 1
ATOM 1802 C CA . VAL A 1 244 ? 16.239 -18.753 -41.416 1.00 95.88 244 VAL A CA 1
ATOM 1803 C C . VAL A 1 244 ? 17.643 -18.925 -40.852 1.00 95.88 244 VAL A C 1
ATOM 1805 O O . VAL A 1 244 ? 18.586 -19.189 -41.596 1.00 95.88 244 VAL A O 1
ATOM 1808 N N . LEU A 1 245 ? 17.781 -18.783 -39.537 1.00 95.50 245 LEU A N 1
ATOM 1809 C CA . LEU A 1 245 ? 19.043 -18.976 -38.834 1.00 95.50 245 LEU A CA 1
ATOM 1810 C C . LEU A 1 245 ? 19.168 -20.432 -38.364 1.00 95.50 245 LEU A C 1
ATOM 1812 O O . LEU A 1 245 ? 18.192 -21.004 -37.865 1.00 95.50 245 LEU A 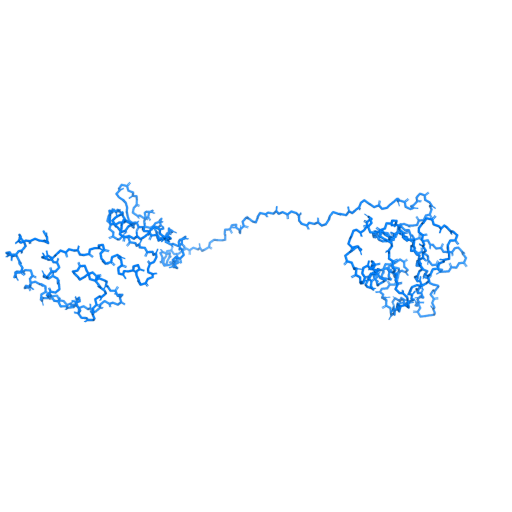O 1
ATOM 1816 N N . PRO A 1 246 ? 20.354 -21.050 -38.485 1.00 93.06 246 PRO A N 1
ATOM 1817 C CA . PRO A 1 246 ? 20.573 -22.380 -37.945 1.00 93.06 246 PRO A CA 1
ATOM 1818 C C . PRO A 1 246 ? 20.586 -22.332 -36.409 1.00 93.06 246 PRO A C 1
ATOM 1820 O O . PRO A 1 246 ? 21.031 -21.356 -35.805 1.00 93.06 246 PRO A O 1
ATOM 1823 N N . ALA A 1 247 ? 20.138 -23.413 -35.764 1.00 88.25 247 ALA A N 1
ATOM 1824 C CA . ALA A 1 247 ? 20.174 -23.529 -34.302 1.00 88.25 247 ALA A CA 1
ATOM 1825 C C . ALA A 1 247 ? 21.611 -23.503 -33.739 1.00 88.25 247 ALA A C 1
ATOM 1827 O O . ALA A 1 247 ? 21.832 -23.097 -32.601 1.00 88.25 247 ALA A O 1
ATOM 1828 N N . THR A 1 248 ? 22.586 -23.929 -34.545 1.00 89.56 248 THR A N 1
ATOM 1829 C CA . THR A 1 248 ? 24.020 -23.919 -34.237 1.00 89.56 248 THR A CA 1
ATOM 1830 C C . THR A 1 248 ? 24.807 -23.399 -35.433 1.00 89.56 248 THR A C 1
ATOM 1832 O O . THR A 1 248 ? 24.457 -23.699 -36.572 1.00 89.56 248 THR A O 1
ATOM 1835 N N . GLY A 1 249 ? 25.900 -22.683 -35.179 1.00 90.56 249 GLY A N 1
ATOM 1836 C CA . GLY A 1 249 ? 26.697 -22.042 -36.225 1.00 90.56 249 GLY A CA 1
ATOM 1837 C C . GLY A 1 249 ? 26.225 -20.619 -36.513 1.00 90.56 249 GLY A C 1
ATOM 1838 O O . GLY A 1 249 ? 25.551 -19.993 -35.689 1.00 90.56 249 GLY A O 1
ATOM 1839 N N . ALA A 1 250 ? 26.618 -20.089 -37.666 1.00 93.06 250 ALA A N 1
ATOM 1840 C CA . ALA A 1 250 ? 26.313 -18.724 -38.065 1.00 93.06 250 ALA A CA 1
ATOM 1841 C C . ALA A 1 250 ? 26.025 -18.633 -39.564 1.00 93.06 250 ALA A C 1
ATOM 1843 O O . ALA A 1 250 ? 26.492 -19.461 -40.349 1.00 93.06 250 ALA A O 1
ATOM 1844 N N . VAL A 1 251 ? 25.300 -17.591 -39.959 1.00 95.94 251 VAL A N 1
ATOM 1845 C CA . VAL A 1 251 ? 25.220 -17.156 -41.357 1.00 95.94 251 VAL A CA 1
ATOM 1846 C C . VAL A 1 251 ? 26.037 -15.882 -41.524 1.00 95.94 251 VAL A C 1
ATOM 1848 O O . VAL A 1 251 ? 25.987 -14.985 -40.680 1.00 95.94 251 VAL A O 1
ATOM 1851 N N . GLN A 1 252 ? 26.801 -15.805 -42.609 1.00 96.25 252 GLN A N 1
ATOM 1852 C CA . GLN A 1 252 ? 27.413 -14.552 -43.030 1.00 96.25 252 GLN A CA 1
ATOM 1853 C C . GLN A 1 252 ? 26.331 -13.688 -43.662 1.00 96.25 252 GLN A C 1
ATOM 1855 O O . GLN A 1 252 ? 25.558 -14.179 -44.483 1.00 96.25 252 GLN A O 1
ATOM 1860 N N . VAL A 1 253 ? 26.287 -12.415 -43.286 1.00 96.88 253 VAL A N 1
ATOM 1861 C CA . VAL A 1 253 ? 25.415 -11.412 -43.900 1.00 96.88 253 VAL A CA 1
ATOM 1862 C C . VAL A 1 253 ? 26.271 -10.396 -44.639 1.00 96.88 253 VAL A C 1
ATOM 1864 O O . VAL A 1 253 ? 27.301 -9.967 -44.124 1.00 96.88 253 VAL A O 1
ATOM 1867 N N . GLN A 1 254 ? 25.840 -10.010 -45.835 1.00 97.50 254 GLN A N 1
ATOM 1868 C CA . GLN A 1 254 ? 26.428 -8.926 -46.606 1.00 97.50 254 GLN A CA 1
ATOM 1869 C C . GLN A 1 254 ? 25.326 -7.990 -47.095 1.00 97.50 254 GLN A C 1
ATOM 1871 O O . GLN A 1 254 ? 24.294 -8.432 -47.599 1.00 97.50 254 GLN A O 1
ATOM 1876 N N . ILE A 1 255 ? 25.559 -6.692 -46.956 1.00 98.38 255 ILE A N 1
ATOM 1877 C CA . ILE A 1 255 ? 24.680 -5.640 -47.450 1.00 98.38 255 ILE A CA 1
ATOM 1878 C C . ILE A 1 255 ? 25.462 -4.871 -48.502 1.00 98.38 255 ILE A C 1
ATOM 1880 O O . ILE A 1 255 ? 26.515 -4.319 -48.195 1.00 98.38 255 ILE A O 1
ATOM 1884 N N . SER A 1 256 ? 24.956 -4.861 -49.730 1.00 98.25 256 SER A N 1
ATOM 1885 C CA . SER A 1 256 ? 25.456 -4.014 -50.812 1.00 98.25 256 SER A CA 1
ATOM 1886 C C . SER A 1 256 ? 24.647 -2.730 -50.838 1.00 98.25 256 SER A C 1
ATOM 1888 O O . SER A 1 256 ? 23.419 -2.780 -50.909 1.00 98.25 256 SER A O 1
ATOM 1890 N N . VAL A 1 257 ? 25.352 -1.605 -50.776 1.00 98.31 257 VAL A N 1
ATOM 1891 C CA . VAL A 1 257 ? 24.822 -0.265 -51.005 1.00 98.31 257 VAL A CA 1
ATOM 1892 C C . VAL A 1 257 ? 25.341 0.202 -52.358 1.00 98.31 257 VAL A C 1
ATOM 1894 O O . VAL A 1 257 ? 26.553 0.270 -52.571 1.00 98.31 257 VAL A O 1
ATOM 1897 N N . GLY A 1 258 ? 24.424 0.471 -53.281 1.00 97.44 258 GLY A N 1
ATOM 1898 C CA . GLY A 1 258 ? 24.743 0.940 -54.623 1.00 97.44 258 GLY A CA 1
ATOM 1899 C C . GLY A 1 258 ? 25.300 2.366 -54.648 1.00 97.44 258 GLY A C 1
ATOM 1900 O O . GLY A 1 258 ? 25.249 3.107 -53.659 1.00 97.44 258 GLY A O 1
ATOM 1901 N N . ALA A 1 259 ? 25.797 2.759 -55.821 1.00 95.56 259 ALA A N 1
ATOM 1902 C CA . ALA A 1 259 ? 26.129 4.149 -56.111 1.00 95.56 259 ALA A CA 1
ATOM 1903 C C . ALA A 1 259 ? 24.895 5.054 -55.953 1.00 95.56 259 ALA A C 1
ATOM 1905 O O . ALA A 1 259 ? 23.767 4.613 -56.189 1.00 95.56 259 ALA A O 1
ATOM 1906 N N . ALA A 1 260 ? 25.119 6.313 -55.573 1.00 94.75 260 ALA A N 1
ATOM 1907 C CA . ALA A 1 260 ? 24.050 7.303 -55.545 1.00 94.75 260 ALA A CA 1
ATOM 1908 C C . ALA A 1 260 ? 23.538 7.586 -56.963 1.00 94.75 260 ALA A C 1
ATOM 1910 O O . ALA A 1 260 ? 24.327 7.760 -57.897 1.00 94.75 260 ALA A O 1
ATOM 1911 N N . ASP A 1 261 ? 22.219 7.645 -57.114 1.00 93.31 261 ASP A N 1
ATOM 1912 C CA . ASP A 1 261 ? 21.588 8.178 -58.316 1.00 93.31 261 ASP A CA 1
ATOM 1913 C C . ASP A 1 261 ? 21.582 9.720 -58.324 1.00 93.31 261 ASP A C 1
ATOM 1915 O O . ASP A 1 261 ? 22.145 10.377 -57.445 1.00 93.31 261 ASP A O 1
ATOM 1919 N N . GLU A 1 262 ? 20.971 10.318 -59.352 1.00 90.50 262 GLU A N 1
ATOM 1920 C CA . GLU A 1 262 ? 20.906 11.779 -59.521 1.00 90.50 262 GLU A CA 1
ATOM 1921 C C . GLU A 1 262 ? 20.174 12.495 -58.370 1.00 90.50 262 GLU A C 1
ATOM 1923 O O . GLU A 1 262 ? 20.398 13.687 -58.152 1.00 90.50 262 GLU A O 1
ATOM 1928 N N . GLU A 1 263 ? 19.331 11.779 -57.622 1.00 90.50 263 GLU A N 1
ATOM 1929 C CA . GLU A 1 263 ? 18.570 12.292 -56.479 1.00 90.50 263 GLU A CA 1
ATOM 1930 C C . GLU A 1 263 ? 19.276 12.011 -55.139 1.00 90.50 263 GLU A C 1
ATOM 1932 O O . GLU A 1 263 ? 18.778 12.397 -54.082 1.00 90.50 263 GLU A O 1
ATOM 1937 N N . GLY A 1 264 ? 20.454 11.375 -55.168 1.00 91.00 264 GLY A N 1
ATOM 1938 C CA . GLY A 1 264 ? 21.208 10.987 -53.976 1.00 91.00 264 GLY A CA 1
ATOM 1939 C C . GLY A 1 264 ? 20.700 9.705 -53.312 1.00 91.00 264 GLY A C 1
ATOM 1940 O O . GLY A 1 264 ? 21.173 9.356 -52.232 1.00 91.00 264 GLY A O 1
ATOM 1941 N N . SER A 1 265 ? 19.759 8.996 -53.939 1.00 95.56 265 SER A N 1
ATOM 1942 C CA . SER A 1 265 ? 19.206 7.751 -53.413 1.00 95.56 265 SER A CA 1
ATOM 1943 C C . SER A 1 265 ? 20.082 6.563 -53.817 1.00 95.56 265 SER A C 1
ATOM 1945 O O . SER A 1 265 ? 20.686 6.535 -54.893 1.00 95.56 265 SER A O 1
ATOM 1947 N N . ARG A 1 266 ? 20.200 5.574 -52.927 1.00 98.06 266 ARG A N 1
ATOM 1948 C CA . ARG A 1 266 ? 21.056 4.391 -53.103 1.00 98.06 266 ARG A CA 1
ATOM 1949 C C . ARG A 1 266 ? 20.247 3.117 -52.908 1.00 98.06 266 ARG A C 1
ATOM 1951 O O . ARG A 1 266 ? 19.448 3.006 -51.979 1.00 98.06 266 ARG A O 1
ATOM 1958 N N . GLU A 1 267 ? 20.477 2.130 -53.769 1.00 98.06 267 GLU A N 1
ATOM 1959 C CA . GLU A 1 267 ? 19.864 0.804 -53.644 1.00 98.06 267 GLU A CA 1
ATOM 1960 C C . GLU A 1 267 ? 20.551 -0.017 -52.542 1.00 98.06 267 GLU A C 1
ATOM 1962 O O . GLU A 1 267 ? 21.777 -0.053 -52.459 1.00 98.06 267 GLU A O 1
ATOM 1967 N N . LEU A 1 268 ? 19.763 -0.724 -51.732 1.00 98.38 268 LEU A N 1
ATOM 1968 C CA . LEU A 1 268 ? 20.226 -1.720 -50.771 1.00 98.38 268 LEU A CA 1
ATOM 1969 C C . LEU A 1 268 ? 19.885 -3.131 -51.245 1.00 98.38 268 LEU A C 1
ATOM 1971 O O . LEU A 1 268 ? 18.756 -3.396 -51.658 1.00 98.38 268 LEU A O 1
ATOM 1975 N N . ARG A 1 269 ? 20.822 -4.070 -51.095 1.00 98.50 269 ARG A N 1
ATOM 1976 C CA . ARG A 1 269 ? 20.590 -5.508 -51.310 1.00 98.50 269 ARG A CA 1
ATOM 1977 C C . ARG A 1 269 ? 21.194 -6.325 -50.173 1.00 98.50 269 ARG A C 1
ATOM 1979 O O . ARG A 1 269 ? 22.359 -6.139 -49.829 1.00 98.50 269 ARG A O 1
ATOM 1986 N N . PHE A 1 270 ? 20.403 -7.235 -49.608 1.00 98.62 270 PHE A N 1
ATOM 1987 C CA . PHE A 1 270 ? 20.762 -8.023 -48.427 1.00 98.62 270 PHE A CA 1
ATOM 1988 C C . PHE A 1 270 ? 20.966 -9.482 -48.811 1.00 98.62 270 PHE A C 1
ATOM 1990 O O . PHE A 1 270 ? 20.026 -10.148 -49.253 1.00 98.62 270 PHE A O 1
ATOM 1997 N N . PHE A 1 271 ? 22.171 -9.985 -48.582 1.00 98.12 271 PHE A N 1
ATOM 1998 C CA . PHE A 1 271 ? 22.574 -11.338 -48.920 1.00 98.12 271 PHE A CA 1
ATOM 1999 C C . PHE A 1 271 ? 23.003 -12.109 -47.682 1.00 98.12 271 PHE A C 1
ATOM 2001 O O . PHE A 1 271 ? 23.617 -11.547 -46.774 1.00 98.12 271 PHE A O 1
ATOM 2008 N N . THR A 1 272 ? 22.735 -13.412 -47.666 1.00 97.69 272 THR A N 1
ATOM 2009 C CA . THR A 1 272 ? 23.370 -14.315 -46.705 1.00 97.69 272 THR A CA 1
ATOM 2010 C C . THR A 1 272 ? 23.912 -15.576 -47.349 1.00 97.69 272 THR A C 1
ATOM 2012 O O . THR A 1 272 ? 23.504 -15.956 -48.446 1.00 97.69 272 THR A O 1
ATOM 2015 N N . ARG A 1 273 ? 24.839 -16.225 -46.650 1.00 96.06 273 ARG A N 1
ATOM 2016 C CA . ARG A 1 273 ? 25.295 -17.585 -46.943 1.00 96.06 273 ARG A CA 1
ATOM 2017 C C . ARG A 1 273 ? 25.698 -18.300 -45.648 1.00 96.06 273 ARG A C 1
ATOM 2019 O O . ARG A 1 273 ? 25.940 -17.627 -44.638 1.00 96.06 273 ARG A O 1
ATOM 2026 N N . PRO A 1 274 ? 25.806 -19.638 -45.640 1.00 95.62 274 PRO A N 1
ATOM 2027 C CA . PRO A 1 274 ? 26.359 -20.375 -44.505 1.00 95.62 274 PRO A CA 1
ATOM 2028 C C . PRO A 1 274 ? 27.752 -19.862 -44.111 1.00 95.62 274 PRO A C 1
ATOM 2030 O O . PRO A 1 274 ? 28.597 -19.616 -44.965 1.00 95.62 274 PRO A O 1
ATOM 2033 N N . GLY A 1 275 ? 28.010 -19.685 -42.813 1.00 87.50 275 GLY A N 1
ATOM 2034 C CA . GLY A 1 275 ? 29.245 -19.045 -42.350 1.00 87.50 275 GLY A CA 1
ATOM 2035 C C . GLY A 1 275 ? 30.517 -19.887 -42.487 1.00 87.50 275 GLY A C 1
ATOM 2036 O O . GLY A 1 275 ? 31.606 -19.317 -42.517 1.00 87.50 275 GLY A O 1
ATOM 2037 N N . GLU A 1 276 ? 30.382 -21.210 -42.576 1.00 84.62 276 GLU A N 1
ATOM 2038 C CA . GLU A 1 276 ? 31.497 -22.166 -42.668 1.00 84.62 276 GLU A CA 1
ATOM 2039 C C . GLU A 1 276 ? 31.824 -22.582 -44.112 1.00 84.62 276 GLU A C 1
ATOM 2041 O O . GLU A 1 276 ? 32.850 -23.217 -44.345 1.00 84.62 276 GLU A O 1
ATOM 2046 N N . ASP A 1 277 ? 30.982 -22.206 -45.080 1.00 87.94 277 ASP A N 1
ATOM 2047 C CA . ASP A 1 277 ? 31.130 -22.570 -46.490 1.00 87.94 277 ASP A CA 1
ATOM 2048 C C . ASP A 1 277 ? 31.385 -21.316 -47.336 1.00 87.94 277 ASP A C 1
ATOM 2050 O O . ASP A 1 277 ? 30.483 -20.529 -47.630 1.00 87.94 277 ASP A O 1
ATOM 2054 N N . PHE A 1 278 ? 32.651 -21.104 -47.696 1.00 87.94 278 PHE A N 1
ATOM 2055 C CA . PHE A 1 278 ? 33.064 -19.943 -48.483 1.00 87.94 278 PHE A CA 1
ATOM 2056 C C . PHE A 1 278 ? 32.591 -20.011 -49.941 1.00 87.94 278 PHE A C 1
ATOM 2058 O O . PHE A 1 278 ? 32.425 -18.959 -50.559 1.00 87.94 278 PHE A O 1
ATOM 2065 N N . ASP A 1 279 ? 32.367 -21.210 -50.477 1.00 91.50 279 ASP A N 1
ATOM 2066 C CA . ASP A 1 279 ? 31.979 -21.410 -51.875 1.00 91.50 279 ASP A CA 1
ATOM 2067 C C . ASP A 1 279 ? 30.452 -21.490 -52.044 1.00 91.50 279 ASP A C 1
ATOM 2069 O O . ASP A 1 279 ? 29.954 -21.510 -53.171 1.00 91.50 279 ASP A O 1
ATOM 2073 N N . ALA A 1 280 ? 29.697 -21.486 -50.938 1.00 93.12 280 ALA A N 1
ATOM 2074 C CA . ALA A 1 280 ? 28.244 -21.423 -50.967 1.00 93.12 280 ALA A CA 1
ATOM 2075 C C . ALA A 1 280 ? 27.737 -20.155 -51.672 1.00 93.12 280 ALA A C 1
ATOM 2077 O O . ALA A 1 280 ? 28.215 -19.038 -51.437 1.00 93.12 280 ALA A O 1
ATOM 2078 N N . GLU A 1 281 ? 26.708 -20.337 -52.502 1.00 94.94 281 GLU A N 1
ATOM 2079 C CA . GLU A 1 281 ? 26.029 -19.240 -53.183 1.00 94.94 281 GLU A CA 1
ATOM 2080 C C . GLU A 1 281 ? 25.352 -18.295 -52.183 1.00 94.94 281 GLU A C 1
ATOM 2082 O O . GLU A 1 281 ? 24.757 -18.708 -51.182 1.00 94.94 281 GLU A O 1
ATOM 2087 N N . TRP A 1 282 ? 25.416 -17.000 -52.482 1.00 96.81 282 TRP A N 1
ATOM 2088 C CA . TRP A 1 282 ? 24.707 -15.981 -51.723 1.00 96.81 282 TRP A CA 1
ATOM 2089 C C . TRP A 1 282 ? 23.214 -16.010 -52.052 1.00 96.81 282 TRP A C 1
ATOM 2091 O O . TRP A 1 282 ? 22.814 -15.921 -53.210 1.00 96.81 282 TRP A O 1
ATOM 2101 N N . THR A 1 283 ? 22.378 -16.068 -51.020 1.00 97.19 283 THR A N 1
ATOM 2102 C CA . THR A 1 283 ? 20.925 -15.929 -51.138 1.00 97.19 283 THR A CA 1
ATOM 2103 C C . THR A 1 283 ? 20.525 -14.489 -50.856 1.00 97.19 283 THR A C 1
ATOM 2105 O O . THR A 1 283 ? 20.858 -13.952 -49.801 1.00 97.19 283 THR A O 1
ATOM 2108 N N . GLN A 1 284 ? 19.795 -13.858 -51.777 1.00 98.06 284 GLN A N 1
ATOM 2109 C CA . GLN A 1 284 ? 19.222 -12.531 -51.553 1.00 98.06 284 GLN A CA 1
ATOM 2110 C C . GLN A 1 284 ? 17.913 -12.640 -50.764 1.00 98.06 284 GLN A C 1
ATOM 2112 O O . GLN A 1 284 ? 17.020 -13.398 -51.138 1.00 98.06 284 GLN A O 1
ATOM 2117 N N . HIS A 1 285 ? 17.778 -11.850 -49.701 1.00 98.06 285 HIS A N 1
ATOM 2118 C CA . HIS A 1 285 ? 16.602 -11.868 -48.823 1.00 98.06 285 HIS A CA 1
ATOM 2119 C C . HIS A 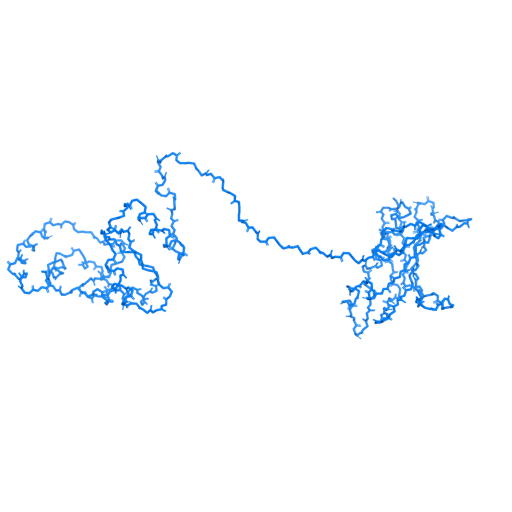1 285 ? 15.740 -10.620 -48.944 1.00 98.06 285 HIS A C 1
ATOM 2121 O O . HIS A 1 285 ? 14.514 -10.707 -48.887 1.00 98.06 285 HIS A O 1
ATOM 2127 N N . ALA A 1 286 ? 16.369 -9.461 -49.114 1.00 98.19 286 ALA A N 1
ATOM 2128 C CA . ALA A 1 286 ? 15.679 -8.185 -49.155 1.00 98.19 286 ALA A CA 1
ATOM 2129 C C . ALA A 1 286 ? 16.360 -7.212 -50.119 1.00 98.19 286 ALA A C 1
ATOM 2131 O O . ALA A 1 286 ? 17.552 -7.344 -50.419 1.00 98.19 286 ALA A O 1
ATOM 2132 N N . THR A 1 287 ? 15.589 -6.231 -50.569 1.00 98.12 287 THR A N 1
ATOM 2133 C CA . THR A 1 287 ? 16.048 -5.048 -51.300 1.00 98.12 287 THR A CA 1
ATOM 2134 C C . THR A 1 287 ? 15.466 -3.800 -50.656 1.00 98.12 287 THR A C 1
ATOM 2136 O O . THR A 1 287 ? 14.440 -3.871 -49.981 1.00 98.12 287 THR A O 1
ATOM 2139 N N . GLY A 1 288 ? 16.082 -2.647 -50.868 1.00 97.38 288 GLY A N 1
ATOM 2140 C CA . GLY A 1 288 ? 15.557 -1.386 -50.361 1.00 97.38 288 GLY A CA 1
ATOM 2141 C C . GLY A 1 288 ? 16.173 -0.175 -51.037 1.00 97.38 288 GLY A C 1
ATOM 2142 O O . GLY A 1 288 ? 17.003 -0.312 -51.935 1.00 97.38 288 GLY A O 1
ATOM 2143 N N . ARG A 1 289 ? 15.767 1.007 -50.584 1.00 97.94 289 ARG A N 1
ATOM 2144 C CA . ARG A 1 289 ? 16.323 2.297 -50.997 1.00 97.94 289 ARG A CA 1
ATOM 2145 C C . ARG A 1 289 ? 16.548 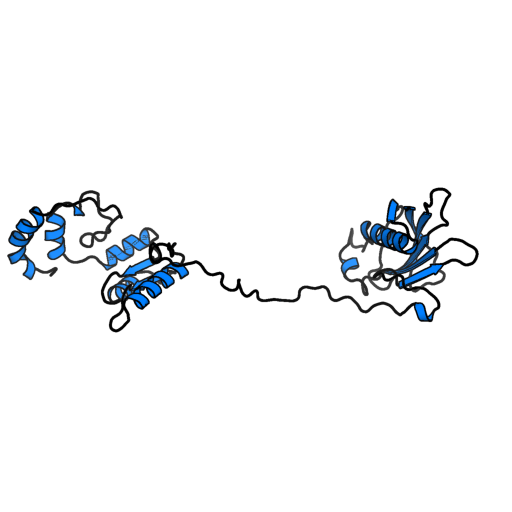3.182 -49.782 1.00 97.94 289 ARG A C 1
ATOM 2147 O O . ARG A 1 289 ? 15.730 3.182 -48.862 1.00 97.94 289 ARG A O 1
ATOM 2154 N N . ILE A 1 290 ? 17.650 3.919 -49.785 1.00 98.12 290 ILE A N 1
ATOM 2155 C CA . ILE A 1 290 ? 18.006 4.910 -48.763 1.00 98.12 290 ILE A CA 1
ATOM 2156 C C . ILE A 1 290 ? 18.274 6.252 -49.433 1.00 98.12 290 ILE A C 1
ATOM 2158 O O . ILE A 1 290 ? 18.719 6.279 -50.577 1.00 98.12 290 ILE A O 1
ATOM 2162 N N . GLY A 1 291 ? 18.013 7.347 -48.728 1.00 94.56 291 GLY A N 1
ATOM 2163 C CA . GLY A 1 291 ? 18.219 8.699 -49.242 1.00 94.56 291 GLY A CA 1
ATOM 2164 C C . GLY A 1 291 ? 18.618 9.681 -48.146 1.00 94.56 291 GLY A C 1
ATOM 2165 O O . GLY A 1 291 ? 18.590 9.338 -46.961 1.00 94.56 291 GLY A O 1
ATOM 2166 N N . SER A 1 292 ? 18.995 10.886 -48.570 1.00 85.12 292 SER A N 1
ATOM 2167 C CA . SER A 1 292 ? 19.392 12.026 -47.726 1.00 85.12 292 SER A CA 1
ATOM 2168 C C . SER A 1 292 ? 18.359 13.141 -47.723 1.00 85.12 292 SER A C 1
ATOM 2170 O O . SER A 1 292 ? 17.564 13.224 -48.694 1.00 85.12 292 SER A O 1
#

Nearest PDB structures (foldseek):
  4ln9-assembly1_B  TM=9.580E-01  e=1.248E-15  Amycolatopsis mediterranei
  5o16-assembly1_A  TM=9.612E-01  e=4.401E-15  Sorangium cellulosum
  4ln9-assembly1_A  TM=9.586E-01  e=3.462E-15  Amycolatopsis mediterranei
  5o16-assembly2_B  TM=9.632E-01  e=8.517E-15  Sorangium cellulosum
  5o15-assembly2_B  TM=9.670E-01  e=8.848E-14  Sorangium cellulosum

pLDDT: mean 92.37, std 7.37, range [56.25, 98.62]

Radius of gyration: 41.75 Å; Cα contacts (8 Å, |Δi|>4): 460; chains: 1; bounding box: 76×52×109 Å